Protein AF-A0A0G1VT12-F1 (afdb_monomer_lite)

Radius of gyration: 20.87 Å; chains: 1; bounding box: 49×45×62 Å

Sequence (297 aa):
MTLVEFSDFQCPACGAYHPVVKKIIEEFKADLTFVYRNFPLTTLHKNAQLAAAAAEAAGKQEKYWEMSDLLFEKQKEWSDADNARDIFAGYAKTLGLNVATFTKDIDAGDVKDKISQDIADGNALGISGTPTFYVNAEKIVNPANFTAFEAIIQAAIEKAPKPTSGEEAVHTHFNLAVYLNGSRFDFSLPKYQETNEFIHFHDGKGDLVHIHK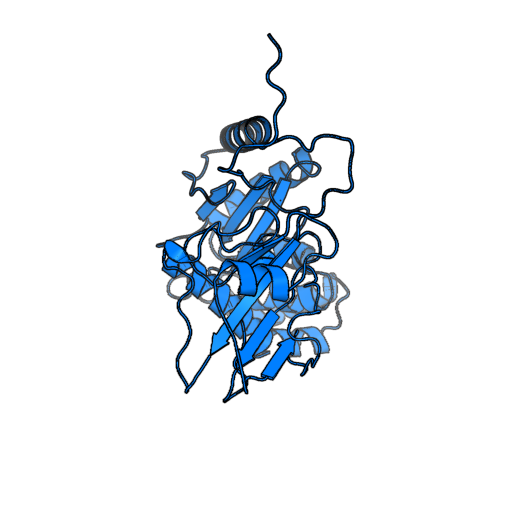ANVTLGELFNSLGMSFAGAKMYVNGKENSMFMEYAPQDLDQILITDGAIIPVADDACIYSEKCPERGTPPPEECVGGLGTDCED

pLDDT: mean 83.07, std 17.78, range [25.77, 98.81]

Secondary structure (DSSP, 8-state):
-EEEEEE-TT-HHHHHHHHHHHHHHHHHTTT-EEEEEE---T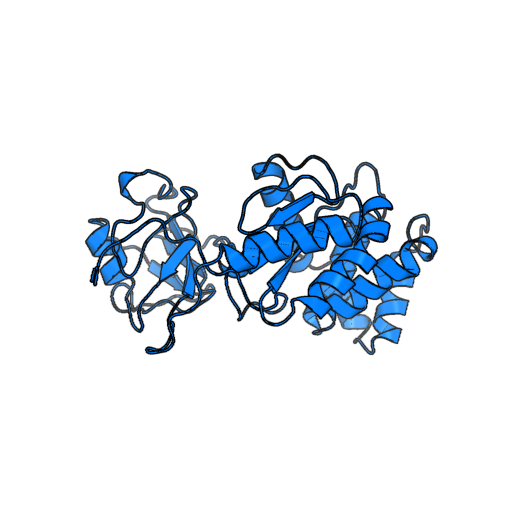TT-TTHHHHHHHHHHHHTTT-HHHHHHHHHHTHHHHTT-TTHHHHHHHHHHHTT--HHHHHHHTT-HHHHHHHHHHHHHHHHTT--SSSEEEETTEEPPPPSSHHHHHHHHHHHHHHSPPP-TTS----EEEEEEEEETTEE--TTSGGGBS--SSEEE-SSSSSEEEE-STT--HHHHHHHTT---TT-EEEETTEEE--TTT--PPTT-EEEEESS---PPP-GGGGT-TTSTT--SPPPP------S-----

Structure (mmCIF, N/CA/C/O backbone):
data_AF-A0A0G1VT12-F1
#
_entry.id   AF-A0A0G1VT12-F1
#
loop_
_atom_site.group_PDB
_atom_site.id
_atom_site.type_symbol
_atom_site.label_atom_id
_atom_site.label_alt_id
_atom_site.label_comp_id
_atom_site.label_asym_id
_atom_site.label_entity_id
_atom_site.label_seq_id
_atom_site.pdbx_PDB_ins_code
_atom_site.Cartn_x
_atom_site.Cartn_y
_atom_site.Cartn_z
_atom_site.occupancy
_atom_site.B_iso_or_equiv
_atom_site.auth_seq_id
_atom_site.auth_comp_id
_atom_site.auth_asym_id
_atom_site.auth_atom_id
_atom_site.pdbx_PDB_model_num
ATOM 1 N N . MET A 1 1 ? 5.361 7.522 13.322 1.00 70.31 1 MET A N 1
ATOM 2 C CA . MET A 1 1 ? 4.373 8.160 12.421 1.00 70.31 1 MET A CA 1
ATOM 3 C C . MET A 1 1 ? 4.298 7.331 11.158 1.00 70.31 1 MET A C 1
ATOM 5 O O . MET A 1 1 ? 5.240 6.591 10.925 1.00 70.31 1 MET A O 1
ATOM 9 N N . THR A 1 2 ? 3.247 7.431 10.345 1.00 72.62 2 THR A N 1
ATOM 10 C CA . THR A 1 2 ? 3.171 6.667 9.085 1.00 72.62 2 THR A CA 1
ATOM 11 C C . THR A 1 2 ? 3.170 7.565 7.875 1.00 72.62 2 THR A C 1
ATOM 13 O O . THR A 1 2 ? 2.366 8.491 7.773 1.00 72.62 2 THR A O 1
ATOM 16 N N . LEU A 1 3 ? 4.023 7.204 6.922 1.00 82.88 3 LEU A N 1
ATOM 17 C CA . LEU A 1 3 ? 4.000 7.676 5.555 1.00 82.88 3 LEU A CA 1
ATOM 18 C C . LEU A 1 3 ? 3.420 6.579 4.654 1.00 82.88 3 LEU A C 1
ATOM 20 O O . LEU A 1 3 ? 4.038 5.531 4.470 1.00 82.88 3 LEU A O 1
ATOM 24 N N . VAL A 1 4 ? 2.250 6.834 4.072 1.00 85.81 4 VAL A N 1
ATOM 25 C CA . VAL A 1 4 ? 1.650 5.983 3.034 1.00 85.81 4 VAL A CA 1
ATOM 26 C C . VAL A 1 4 ? 1.930 6.589 1.666 1.00 85.81 4 VAL A C 1
ATOM 28 O O . VAL A 1 4 ? 1.673 7.773 1.452 1.00 85.81 4 VAL A O 1
ATOM 31 N N . GLU A 1 5 ? 2.389 5.776 0.722 1.00 94.38 5 GLU A N 1
ATOM 32 C CA . GLU A 1 5 ? 2.524 6.131 -0.687 1.00 94.38 5 GLU A CA 1
ATOM 33 C C . GLU A 1 5 ? 1.635 5.229 -1.550 1.00 94.38 5 GLU A C 1
ATOM 35 O O . GLU A 1 5 ? 1.854 4.022 -1.632 1.00 94.38 5 GLU A O 1
ATOM 40 N N . PHE A 1 6 ? 0.668 5.827 -2.250 1.00 95.69 6 PHE A N 1
ATOM 41 C CA . PHE A 1 6 ? 0.010 5.188 -3.389 1.00 95.69 6 PHE A CA 1
ATOM 42 C C . PHE A 1 6 ? 0.832 5.457 -4.642 1.00 95.69 6 PHE A C 1
ATOM 44 O O . PHE A 1 6 ? 0.978 6.612 -5.061 1.00 95.69 6 PHE A O 1
ATOM 51 N N . SER A 1 7 ? 1.372 4.395 -5.231 1.00 98.06 7 SER A N 1
ATOM 52 C CA . SER A 1 7 ? 2.416 4.508 -6.245 1.00 98.06 7 SER A CA 1
ATOM 53 C C . SER A 1 7 ? 2.237 3.516 -7.386 1.00 98.06 7 SER A C 1
ATOM 55 O O . SER A 1 7 ? 1.526 2.517 -7.288 1.00 98.06 7 SER A O 1
ATOM 57 N N . ASP A 1 8 ? 2.902 3.818 -8.493 1.00 98.62 8 ASP A N 1
ATOM 58 C CA . ASP A 1 8 ? 2.941 2.997 -9.694 1.00 98.62 8 ASP A CA 1
ATOM 59 C C . ASP A 1 8 ? 4.399 2.850 -10.128 1.00 98.62 8 ASP A C 1
ATOM 61 O O . ASP A 1 8 ? 5.052 3.834 -10.486 1.00 98.62 8 ASP A O 1
ATOM 65 N N . PHE A 1 9 ? 4.905 1.616 -10.135 1.00 98.75 9 PHE A N 1
ATOM 66 C CA . PHE A 1 9 ? 6.284 1.315 -10.517 1.00 98.75 9 PHE A CA 1
ATOM 67 C C . PHE A 1 9 ? 6.673 1.799 -11.918 1.00 98.75 9 PHE A C 1
ATOM 69 O O . PHE A 1 9 ? 7.855 2.021 -12.167 1.00 98.75 9 PHE A O 1
ATOM 76 N N . GLN A 1 10 ? 5.727 1.966 -12.847 1.00 98.69 10 GLN A N 1
ATOM 77 C CA . GLN A 1 10 ? 5.989 2.443 -14.210 1.00 98.69 10 GLN A CA 1
ATOM 78 C C . GLN A 1 10 ? 5.874 3.970 -14.335 1.00 98.69 10 GLN A C 1
ATOM 80 O O . GLN A 1 10 ? 6.356 4.553 -15.309 1.00 98.69 10 GLN A O 1
ATOM 85 N N . CYS A 1 11 ? 5.264 4.638 -13.356 1.00 98.56 11 CYS A N 1
ATOM 86 C CA . CYS A 1 11 ? 5.069 6.081 -13.374 1.00 98.56 11 CYS A CA 1
ATOM 87 C C . CYS A 1 11 ? 6.415 6.823 -13.245 1.00 98.56 11 CYS A C 1
ATOM 89 O O . CYS A 1 11 ? 7.120 6.651 -12.241 1.00 98.56 11 CYS A O 1
ATOM 91 N N . PRO A 1 12 ? 6.775 7.709 -14.197 1.00 98.19 12 PRO A N 1
ATOM 92 C CA . PRO A 1 12 ? 8.031 8.457 -14.125 1.00 98.19 12 PRO A CA 1
ATOM 93 C C . PRO A 1 12 ? 8.129 9.370 -12.900 1.00 98.19 12 PRO A C 1
ATOM 95 O O . PRO A 1 12 ? 9.208 9.538 -12.336 1.00 98.19 12 PRO A O 1
ATOM 98 N N . ALA A 1 13 ? 7.005 9.953 -12.464 1.00 98.12 13 ALA A N 1
ATOM 99 C CA . ALA A 1 13 ? 6.973 10.775 -11.258 1.00 98.12 13 ALA A CA 1
ATOM 100 C C . ALA A 1 13 ? 7.247 9.929 -10.005 1.00 98.12 13 ALA A C 1
ATOM 102 O O . ALA A 1 13 ? 8.059 10.335 -9.181 1.00 98.12 13 ALA A O 1
ATOM 103 N N . CYS A 1 14 ? 6.656 8.734 -9.892 1.00 98.50 14 CYS A N 1
ATOM 104 C CA . CYS A 1 14 ? 6.935 7.809 -8.785 1.00 98.50 14 CYS A CA 1
ATOM 105 C C . CYS A 1 14 ? 8.416 7.417 -8.759 1.00 98.50 14 CYS A C 1
ATOM 107 O O . CYS A 1 14 ? 9.071 7.532 -7.726 1.00 98.50 14 CYS A O 1
ATOM 109 N N . GLY A 1 15 ? 8.983 7.082 -9.925 1.00 98.19 15 GLY A N 1
ATOM 110 C CA . GLY A 1 15 ? 10.415 6.805 -10.058 1.00 98.19 15 GLY A CA 1
ATOM 111 C C . GLY A 1 15 ? 11.309 7.982 -9.644 1.00 98.19 15 GLY A C 1
ATOM 112 O O . GLY A 1 15 ? 12.365 7.772 -9.054 1.00 98.19 15 GLY A O 1
ATOM 113 N N . ALA A 1 16 ? 10.882 9.227 -9.885 1.00 97.94 16 ALA A N 1
ATOM 114 C CA . ALA A 1 16 ? 11.605 10.418 -9.435 1.00 97.94 16 ALA A CA 1
ATOM 115 C C . ALA A 1 16 ? 11.511 10.652 -7.913 1.00 97.94 16 ALA A C 1
ATOM 117 O O . ALA A 1 16 ? 12.462 11.167 -7.323 1.00 97.94 16 ALA A O 1
ATOM 118 N N . TYR A 1 17 ? 10.398 10.269 -7.275 1.00 98.25 17 TYR A N 1
ATOM 119 C CA . TYR A 1 17 ? 10.228 10.348 -5.818 1.00 98.25 17 TYR A CA 1
ATOM 120 C C . TYR A 1 17 ? 10.927 9.213 -5.071 1.00 98.25 17 TYR A C 1
ATOM 122 O O . TYR A 1 17 ? 11.390 9.439 -3.957 1.00 98.25 17 TYR A O 1
ATOM 130 N N . HIS A 1 18 ? 11.068 8.033 -5.672 1.00 97.56 18 HIS A N 1
ATOM 131 C CA . HIS A 1 18 ? 11.678 6.862 -5.042 1.00 97.56 18 HIS A CA 1
ATOM 132 C C . HIS A 1 18 ? 13.008 7.141 -4.296 1.00 97.56 18 HIS A C 1
ATOM 134 O O . HIS A 1 18 ? 13.088 6.823 -3.108 1.00 97.56 18 HIS A O 1
ATOM 140 N N . PRO A 1 19 ? 14.035 7.799 -4.882 1.00 96.75 19 PRO A N 1
ATOM 141 C CA . PRO A 1 19 ? 15.263 8.113 -4.142 1.00 96.75 19 PRO A CA 1
ATOM 142 C C . PRO A 1 19 ? 15.052 9.113 -2.992 1.00 96.75 19 PRO A C 1
ATOM 144 O O . PRO A 1 19 ? 15.773 9.064 -1.997 1.00 96.75 19 PRO A O 1
ATOM 147 N N . VAL A 1 20 ? 14.071 10.016 -3.106 1.00 97.50 20 VAL A N 1
ATOM 148 C CA . VAL A 1 20 ? 13.709 10.961 -2.037 1.00 97.50 20 VAL A CA 1
ATOM 149 C C . VAL A 1 20 ? 13.057 10.211 -0.879 1.00 97.50 20 VAL A C 1
ATOM 151 O O . VAL A 1 20 ? 13.463 10.394 0.265 1.00 97.50 20 VAL A O 1
ATOM 154 N N . VAL A 1 21 ? 12.102 9.329 -1.181 1.00 95.94 21 VAL A N 1
ATOM 155 C CA . VAL A 1 21 ? 11.406 8.488 -0.200 1.00 95.94 21 VAL A CA 1
ATOM 156 C C . VAL A 1 21 ? 12.391 7.560 0.509 1.00 95.94 21 VAL A C 1
ATOM 158 O O . VAL A 1 21 ? 12.401 7.532 1.733 1.00 95.94 21 VAL A O 1
ATOM 161 N N . LYS A 1 22 ? 13.306 6.894 -0.213 1.00 93.88 22 LYS A N 1
ATOM 162 C CA . LYS A 1 22 ? 14.372 6.080 0.408 1.00 93.88 22 LYS A CA 1
ATOM 163 C C . LYS A 1 22 ? 15.213 6.874 1.399 1.00 93.88 22 LYS A C 1
ATOM 165 O O . LYS A 1 22 ? 15.536 6.368 2.469 1.00 93.88 22 LYS A O 1
ATOM 170 N N . LYS A 1 23 ? 15.553 8.122 1.062 1.00 94.88 23 LYS A N 1
ATOM 171 C CA . LYS A 1 23 ? 16.310 8.987 1.969 1.00 94.88 23 LYS A CA 1
ATOM 172 C C . LYS A 1 23 ? 15.502 9.343 3.222 1.00 94.88 23 LYS A C 1
ATOM 174 O O . LYS A 1 23 ? 16.053 9.279 4.312 1.00 94.88 23 LYS A O 1
ATOM 179 N N . ILE A 1 24 ? 14.215 9.666 3.074 1.00 94.44 24 ILE A N 1
ATOM 180 C CA . ILE A 1 24 ? 13.306 9.915 4.206 1.00 94.44 24 ILE A CA 1
ATOM 181 C C . ILE A 1 24 ? 13.212 8.683 5.113 1.00 94.44 24 ILE A C 1
ATOM 183 O O . ILE A 1 24 ? 13.343 8.809 6.326 1.00 94.44 24 ILE A O 1
ATOM 187 N N . ILE A 1 25 ? 13.039 7.493 4.535 1.00 86.12 25 ILE A N 1
ATOM 188 C CA . ILE A 1 25 ? 12.966 6.244 5.299 1.00 86.12 25 ILE A CA 1
ATOM 189 C C . ILE A 1 25 ? 14.248 6.029 6.100 1.00 86.12 25 ILE A C 1
ATOM 191 O O . ILE A 1 25 ? 14.168 5.753 7.288 1.00 86.12 25 ILE A O 1
ATOM 195 N N . GLU A 1 26 ? 15.425 6.188 5.489 1.00 85.50 26 GLU A N 1
ATOM 196 C CA . GLU A 1 26 ? 16.697 5.989 6.195 1.00 85.50 26 GLU A CA 1
ATOM 197 C C . GLU A 1 26 ? 16.908 7.009 7.323 1.00 85.50 26 GLU A C 1
ATOM 199 O O . GLU A 1 26 ? 17.374 6.647 8.404 1.00 85.50 26 GLU A O 1
ATOM 204 N N . GLU A 1 27 ? 16.557 8.274 7.083 1.00 88.62 27 GLU A N 1
ATOM 205 C CA . GLU A 1 27 ? 16.759 9.370 8.034 1.00 88.62 27 GLU A CA 1
ATOM 206 C C . GLU A 1 27 ? 15.822 9.283 9.244 1.00 88.62 27 GLU A C 1
ATOM 208 O O . GLU A 1 27 ? 16.243 9.551 10.368 1.00 88.62 27 GLU A O 1
ATOM 213 N N . PHE A 1 28 ? 14.585 8.824 9.036 1.00 82.38 28 PHE A N 1
ATOM 214 C CA . PHE A 1 28 ? 13.548 8.758 10.068 1.00 82.38 28 PHE A CA 1
ATOM 215 C C . PHE A 1 28 ? 13.179 7.329 10.487 1.00 82.38 28 PHE A C 1
ATOM 217 O O . PHE A 1 28 ? 12.161 7.134 11.141 1.00 82.38 28 PHE A O 1
ATOM 224 N N . LYS A 1 29 ? 13.991 6.317 10.159 1.00 78.19 29 LYS A N 1
ATOM 225 C CA . LYS A 1 29 ? 13.673 4.885 10.365 1.00 78.19 29 LYS A CA 1
ATOM 226 C C . LYS A 1 29 ? 13.237 4.479 11.776 1.00 78.19 29 LYS A C 1
ATOM 228 O O . LYS A 1 29 ? 12.591 3.451 11.928 1.00 78.19 29 LYS A O 1
ATOM 233 N N . ALA A 1 30 ? 13.637 5.230 12.803 1.00 74.69 30 ALA A N 1
ATOM 234 C CA . ALA A 1 30 ? 13.253 4.959 14.188 1.00 74.69 30 ALA A CA 1
ATOM 235 C C . ALA A 1 30 ? 11.837 5.459 14.517 1.00 74.69 30 ALA A C 1
ATOM 237 O O . ALA A 1 30 ? 11.183 4.909 15.396 1.00 74.69 30 ALA A O 1
ATOM 238 N N . ASP A 1 31 ? 11.374 6.480 13.798 1.00 74.44 31 ASP A N 1
ATOM 239 C CA . ASP A 1 31 ? 10.156 7.227 14.098 1.00 74.44 31 ASP A CA 1
ATOM 240 C C . ASP A 1 31 ? 9.117 7.135 12.968 1.00 74.44 31 ASP A C 1
ATOM 242 O O . ASP A 1 31 ? 8.031 7.701 13.097 1.00 74.44 31 ASP A O 1
ATOM 246 N N . LEU A 1 32 ? 9.420 6.443 11.861 1.00 74.69 32 LEU A N 1
ATOM 247 C CA . LEU A 1 32 ? 8.613 6.391 10.639 1.00 74.69 32 LEU A CA 1
ATOM 248 C C . LEU A 1 32 ? 8.300 4.953 10.196 1.00 74.69 32 LEU A C 1
ATOM 250 O O . LEU A 1 32 ? 9.195 4.155 9.928 1.00 74.69 32 LEU A O 1
ATOM 254 N N . THR A 1 33 ? 7.013 4.675 9.993 1.00 73.69 33 THR A N 1
ATOM 255 C CA . THR A 1 33 ? 6.513 3.604 9.125 1.00 73.69 33 THR A CA 1
ATOM 256 C C . THR A 1 33 ? 6.521 4.090 7.704 1.00 73.69 33 THR A C 1
ATOM 258 O O . THR A 1 33 ? 5.964 5.153 7.414 1.00 73.69 33 THR A O 1
ATOM 261 N N . PHE A 1 34 ? 7.005 3.257 6.798 1.00 80.88 34 PHE A N 1
ATOM 262 C CA . PHE A 1 34 ? 6.682 3.421 5.396 1.00 80.88 34 PHE A CA 1
ATOM 263 C C . PHE A 1 34 ? 5.733 2.331 4.926 1.00 80.88 34 PHE A C 1
ATOM 265 O O . PHE A 1 34 ? 5.935 1.146 5.194 1.00 80.88 34 PHE A O 1
ATOM 272 N N . VAL A 1 35 ? 4.702 2.762 4.209 1.00 80.38 35 VAL A N 1
ATOM 273 C CA . VAL A 1 35 ? 3.671 1.909 3.648 1.00 80.38 35 VAL A CA 1
ATOM 274 C C . VAL A 1 35 ? 3.553 2.184 2.158 1.00 80.38 35 VAL A C 1
ATOM 276 O O . VAL A 1 35 ? 3.132 3.263 1.749 1.00 80.38 35 VAL A O 1
ATOM 279 N N . TYR A 1 36 ? 3.846 1.176 1.344 1.00 91.19 36 TYR A N 1
ATOM 280 C CA . TYR A 1 36 ? 3.562 1.206 -0.086 1.00 91.19 36 TYR A CA 1
ATOM 281 C C . TYR A 1 36 ? 2.158 0.639 -0.353 1.00 91.19 36 TYR A C 1
ATOM 283 O O . TYR A 1 36 ? 1.768 -0.376 0.233 1.00 91.19 36 TYR A O 1
ATOM 291 N N . ARG A 1 37 ? 1.387 1.302 -1.220 1.00 89.00 37 ARG A N 1
ATOM 292 C CA . ARG A 1 37 ? 0.104 0.829 -1.761 1.00 89.00 37 ARG A CA 1
ATOM 293 C C . ARG A 1 37 ? 0.182 0.817 -3.281 1.00 89.00 37 ARG A C 1
ATOM 295 O O . ARG A 1 37 ? 0.463 1.845 -3.904 1.00 89.00 37 ARG A O 1
ATOM 302 N N . ASN A 1 38 ? -0.109 -0.331 -3.882 1.00 96.25 38 ASN A N 1
ATOM 303 C CA . ASN A 1 38 ? -0.116 -0.463 -5.332 1.00 96.25 38 ASN A CA 1
ATOM 304 C C . ASN A 1 38 ? -1.273 0.338 -5.939 1.00 96.25 38 ASN A C 1
ATOM 306 O O . ASN A 1 38 ? -2.441 0.091 -5.649 1.00 96.25 38 ASN A O 1
ATOM 310 N N . PHE A 1 39 ? -0.960 1.269 -6.835 1.00 97.00 39 PHE A N 1
ATOM 311 C CA . PHE A 1 39 ? -1.958 2.019 -7.594 1.00 97.00 39 PHE A CA 1
ATOM 312 C C . PHE A 1 39 ? -1.575 2.106 -9.083 1.00 97.00 39 PHE A C 1
ATOM 314 O O . PHE A 1 39 ? -1.357 3.199 -9.614 1.00 97.00 39 PHE A O 1
ATOM 321 N N . PRO A 1 40 ? -1.445 0.956 -9.778 1.00 98.06 40 PRO A N 1
ATOM 322 C CA . PRO A 1 40 ? -1.028 0.917 -11.175 1.00 98.06 40 PRO A CA 1
ATOM 323 C C . PRO A 1 40 ? -2.048 1.616 -12.084 1.00 98.06 40 PRO A C 1
ATOM 325 O O . PRO A 1 40 ? -3.204 1.204 -12.204 1.00 98.06 40 PRO A O 1
ATOM 328 N N . LEU A 1 41 ? -1.607 2.652 -12.797 1.00 97.62 41 LEU A N 1
ATOM 329 C CA . LEU A 1 41 ? -2.425 3.427 -13.729 1.00 97.62 41 LEU A CA 1
ATOM 330 C C . LEU A 1 41 ? -2.485 2.714 -15.085 1.00 97.62 41 LEU A C 1
ATOM 332 O O . LEU A 1 41 ? -1.944 3.183 -16.084 1.00 97.62 41 LEU A O 1
ATOM 336 N N . THR A 1 42 ? -3.142 1.554 -15.127 1.00 95.88 42 THR A N 1
ATOM 337 C CA . THR A 1 42 ? -3.133 0.622 -16.277 1.00 95.88 42 THR A CA 1
ATOM 338 C C . THR A 1 42 ? -3.647 1.209 -17.597 1.00 95.88 42 THR A C 1
ATOM 340 O O . THR A 1 42 ? -3.310 0.704 -18.666 1.00 95.88 42 THR A O 1
ATOM 343 N N . THR A 1 43 ? -4.419 2.296 -17.554 1.00 96.00 43 THR A N 1
ATOM 344 C CA . THR A 1 43 ? -4.853 3.041 -18.749 1.00 96.00 43 THR A CA 1
ATOM 345 C C . THR A 1 43 ? -3.730 3.864 -19.388 1.00 96.00 43 THR A C 1
ATOM 347 O O . THR A 1 43 ? -3.816 4.193 -20.570 1.00 96.00 43 THR A O 1
ATOM 350 N N . LEU A 1 44 ? -2.688 4.195 -18.622 1.00 96.75 44 LEU A N 1
ATOM 351 C CA . LEU A 1 44 ? -1.527 4.982 -19.042 1.00 96.75 44 LEU A CA 1
ATOM 352 C C . LEU A 1 44 ? -0.262 4.123 -19.159 1.00 96.75 44 LEU A C 1
ATOM 354 O O . LEU A 1 44 ? 0.584 4.378 -20.014 1.00 96.75 44 LEU A O 1
ATOM 358 N N . HIS A 1 45 ? -0.130 3.109 -18.307 1.00 97.94 45 HIS A N 1
ATOM 359 C CA . HIS A 1 45 ? 1.100 2.355 -18.103 1.00 97.94 45 HIS A CA 1
ATOM 360 C C . HIS A 1 45 ? 0.866 0.852 -18.322 1.00 97.94 45 HIS A C 1
ATOM 362 O O . HIS A 1 45 ? 0.339 0.148 -17.459 1.00 97.94 45 HIS A O 1
ATOM 368 N N . LYS A 1 46 ? 1.268 0.345 -19.498 1.00 97.81 46 LYS A N 1
ATOM 369 C CA . LYS A 1 46 ? 0.952 -1.025 -19.957 1.00 97.81 46 LYS A CA 1
ATOM 370 C C . LYS A 1 46 ? 1.507 -2.151 -19.071 1.00 97.81 46 LYS A C 1
ATOM 372 O O . LYS A 1 46 ? 0.923 -3.228 -19.018 1.00 97.81 46 LYS A O 1
ATOM 377 N N . ASN A 1 47 ? 2.627 -1.908 -18.394 1.00 98.56 47 ASN A N 1
ATOM 378 C CA . ASN A 1 47 ? 3.352 -2.868 -17.563 1.00 98.56 47 ASN A CA 1
ATOM 379 C C . ASN A 1 47 ? 3.169 -2.606 -16.055 1.00 98.56 47 ASN A C 1
ATOM 381 O O . ASN A 1 47 ? 3.691 -3.377 -15.254 1.00 98.56 47 ASN A O 1
ATOM 385 N N . ALA A 1 48 ? 2.410 -1.579 -15.648 1.00 98.38 48 ALA A N 1
ATOM 386 C CA . ALA A 1 48 ? 2.257 -1.189 -14.244 1.00 98.38 48 ALA A CA 1
ATOM 387 C C . ALA A 1 48 ? 1.680 -2.310 -13.368 1.00 98.38 48 ALA A C 1
ATOM 389 O O . ALA A 1 48 ? 2.236 -2.623 -12.318 1.00 98.38 48 ALA A O 1
ATOM 390 N N . GLN A 1 49 ? 0.613 -2.974 -13.828 1.00 98.56 49 GLN A N 1
ATOM 391 C CA . GLN A 1 49 ? 0.008 -4.100 -13.102 1.00 98.56 49 GLN A CA 1
ATOM 392 C C . GLN A 1 49 ? 0.997 -5.260 -12.925 1.00 98.56 49 GLN A C 1
ATOM 394 O O . GLN A 1 49 ? 1.034 -5.897 -11.877 1.00 98.56 49 GLN A O 1
ATOM 399 N N . LEU A 1 50 ? 1.793 -5.543 -13.960 1.00 98.75 50 LEU A N 1
ATOM 400 C CA . LEU A 1 50 ? 2.771 -6.625 -13.931 1.00 98.75 50 LEU A CA 1
ATOM 401 C C . LEU A 1 50 ? 3.948 -6.291 -13.005 1.00 98.75 50 LEU A C 1
ATOM 403 O O . LEU A 1 50 ? 4.449 -7.180 -12.328 1.00 98.75 50 LEU A O 1
ATOM 407 N N . ALA A 1 51 ? 4.373 -5.026 -12.964 1.00 98.81 51 ALA A N 1
ATOM 408 C CA . ALA A 1 51 ? 5.418 -4.558 -12.059 1.00 98.81 51 ALA A CA 1
ATOM 409 C C . ALA A 1 51 ? 4.964 -4.623 -10.591 1.00 98.81 51 ALA A C 1
ATOM 411 O O . ALA A 1 51 ? 5.701 -5.142 -9.759 1.00 98.81 51 ALA A O 1
ATOM 412 N N . ALA A 1 52 ? 3.729 -4.202 -10.293 1.00 98.62 52 ALA A N 1
ATOM 413 C CA . ALA A 1 52 ? 3.121 -4.388 -8.973 1.00 98.62 52 ALA A CA 1
ATOM 414 C C . ALA A 1 52 ? 3.109 -5.874 -8.573 1.00 98.62 52 ALA A C 1
ATOM 416 O O . ALA A 1 52 ? 3.632 -6.246 -7.528 1.00 98.62 52 ALA A O 1
ATOM 417 N N . ALA A 1 53 ? 2.633 -6.752 -9.461 1.00 98.62 53 ALA A N 1
ATOM 418 C CA . ALA A 1 53 ? 2.628 -8.193 -9.208 1.00 98.62 53 ALA A CA 1
ATOM 419 C C . ALA A 1 53 ? 4.036 -8.781 -9.012 1.00 98.62 53 ALA A C 1
ATOM 421 O O . ALA A 1 53 ? 4.199 -9.730 -8.249 1.00 98.62 53 ALA A O 1
ATOM 422 N N . ALA A 1 54 ? 5.057 -8.237 -9.682 1.00 98.75 54 ALA A N 1
ATOM 423 C CA . ALA A 1 54 ? 6.441 -8.653 -9.484 1.00 98.75 54 ALA A CA 1
ATOM 424 C C . ALA A 1 54 ? 6.953 -8.295 -8.080 1.00 98.75 54 ALA A C 1
ATOM 426 O O . ALA A 1 54 ? 7.616 -9.125 -7.461 1.00 98.75 54 ALA A O 1
ATOM 427 N N . ALA A 1 55 ? 6.639 -7.102 -7.563 1.00 98.19 55 ALA A N 1
ATOM 428 C CA . ALA A 1 55 ? 7.000 -6.713 -6.198 1.00 98.19 55 ALA A CA 1
ATOM 429 C C . ALA A 1 55 ? 6.334 -7.633 -5.159 1.00 98.19 55 ALA A C 1
ATOM 431 O O . ALA A 1 55 ? 7.030 -8.231 -4.341 1.00 98.19 55 ALA A O 1
ATOM 432 N N . GLU A 1 56 ? 5.024 -7.854 -5.279 1.00 95.19 56 GLU A N 1
ATOM 433 C CA . GLU A 1 56 ? 4.239 -8.748 -4.412 1.00 95.19 56 GLU A CA 1
ATOM 434 C C . GLU A 1 56 ? 4.746 -10.203 -4.456 1.00 95.19 56 GLU A C 1
ATOM 436 O O . GLU A 1 56 ? 4.978 -10.845 -3.432 1.00 95.19 56 GLU A O 1
ATOM 441 N N . ALA A 1 57 ? 5.013 -10.739 -5.653 1.00 94.94 57 ALA A N 1
ATOM 442 C CA . ALA A 1 57 ? 5.549 -12.093 -5.808 1.00 94.94 57 ALA A CA 1
ATOM 443 C C . ALA A 1 57 ? 6.955 -12.253 -5.202 1.00 94.94 57 ALA A C 1
ATOM 445 O O . ALA A 1 57 ? 7.318 -13.341 -4.745 1.00 94.94 57 ALA A O 1
ATOM 446 N N . ALA A 1 58 ? 7.762 -11.188 -5.200 1.00 93.12 58 ALA A N 1
ATOM 447 C CA . ALA A 1 58 ? 9.033 -11.162 -4.488 1.00 93.12 58 ALA A CA 1
ATOM 448 C C . ALA A 1 58 ? 8.839 -11.030 -2.967 1.00 93.12 58 ALA A C 1
ATOM 450 O O . ALA A 1 58 ? 9.590 -11.647 -2.212 1.00 93.12 58 ALA A O 1
ATOM 451 N N . GLY A 1 59 ? 7.818 -10.296 -2.517 1.00 86.69 59 GLY A N 1
ATOM 452 C CA . GLY A 1 59 ? 7.416 -10.176 -1.111 1.00 86.69 59 GLY A CA 1
ATOM 453 C C . GLY A 1 59 ? 7.061 -11.510 -0.465 1.00 86.69 59 GLY A C 1
ATOM 454 O O . GLY A 1 59 ? 7.543 -11.813 0.625 1.00 86.69 59 GLY A O 1
ATOM 455 N N . LYS A 1 60 ? 6.402 -12.410 -1.206 1.00 87.44 60 LYS A N 1
ATOM 456 C CA . LYS A 1 60 ? 6.158 -13.807 -0.777 1.00 87.44 60 LYS A CA 1
ATOM 457 C C . LYS A 1 60 ? 7.434 -14.625 -0.531 1.00 87.44 60 LYS A C 1
ATOM 459 O O . LYS A 1 60 ? 7.368 -15.723 0.018 1.00 87.44 60 LYS A O 1
ATOM 464 N N . GLN A 1 61 ? 8.588 -14.117 -0.958 1.00 90.62 61 GLN A N 1
ATOM 465 C CA . GLN A 1 61 ? 9.916 -14.670 -0.694 1.00 90.62 61 GLN A CA 1
ATOM 466 C C . GLN A 1 61 ? 10.811 -13.670 0.062 1.00 90.62 61 GLN A C 1
ATOM 468 O O . GLN A 1 61 ? 12.032 -13.722 -0.071 1.00 90.62 61 GLN A O 1
ATOM 473 N N . GLU A 1 62 ? 10.208 -12.763 0.838 1.00 86.12 62 GLU A N 1
ATOM 474 C CA . GLU A 1 62 ? 10.883 -11.803 1.725 1.00 86.12 62 GLU A CA 1
ATOM 475 C C . GLU A 1 62 ? 11.797 -10.799 0.991 1.00 86.12 62 GLU A C 1
ATOM 477 O O . GLU A 1 62 ? 12.771 -10.306 1.558 1.00 86.12 62 GLU A O 1
ATOM 482 N N . LYS A 1 63 ? 11.507 -10.503 -0.288 1.00 88.75 63 LYS A N 1
ATOM 483 C CA . LYS A 1 63 ? 12.288 -9.586 -1.146 1.00 88.75 63 LYS A CA 1
ATOM 484 C C . LYS A 1 63 ? 11.461 -8.488 -1.812 1.00 88.75 63 LYS A C 1
ATOM 486 O O . LYS A 1 63 ? 11.780 -8.051 -2.920 1.00 88.75 63 LYS A O 1
ATOM 491 N N . TYR A 1 64 ? 10.391 -8.047 -1.150 1.00 90.50 64 TYR A N 1
ATOM 492 C CA . TYR A 1 64 ? 9.514 -6.990 -1.661 1.00 90.50 64 TYR A CA 1
ATOM 493 C C . TYR A 1 64 ? 10.297 -5.703 -1.962 1.00 90.50 64 TYR A C 1
ATOM 495 O O . TYR A 1 64 ? 10.230 -5.167 -3.071 1.00 90.50 64 TYR A O 1
ATOM 503 N N . TRP A 1 65 ? 11.072 -5.222 -0.984 1.00 89.69 65 TRP A N 1
ATOM 504 C CA . TRP A 1 65 ? 11.784 -3.946 -1.077 1.00 89.69 65 TRP A CA 1
ATOM 505 C C . TRP A 1 65 ? 12.912 -3.989 -2.101 1.00 89.69 65 TRP A C 1
ATOM 507 O O . TRP A 1 65 ? 13.042 -3.068 -2.901 1.00 89.69 65 TRP A O 1
ATOM 517 N N . GLU A 1 66 ? 13.672 -5.081 -2.157 1.00 95.81 66 GLU A N 1
ATOM 518 C CA . GLU A 1 66 ? 14.738 -5.224 -3.145 1.00 95.81 66 GLU A CA 1
ATOM 519 C C . GLU A 1 66 ? 14.195 -5.353 -4.575 1.00 95.81 66 GLU A C 1
ATOM 521 O O . GLU A 1 66 ? 14.811 -4.850 -5.516 1.00 95.81 66 GLU A O 1
ATOM 526 N N . MET A 1 67 ? 13.034 -5.991 -4.764 1.00 98.19 67 MET A N 1
ATOM 527 C CA . MET A 1 67 ? 12.366 -5.989 -6.068 1.00 98.19 67 MET A CA 1
ATOM 528 C C . MET A 1 67 ? 11.820 -4.602 -6.411 1.00 98.19 67 MET A C 1
ATOM 530 O O . MET A 1 67 ? 12.011 -4.143 -7.534 1.00 98.19 67 MET A O 1
ATOM 534 N N . SER A 1 68 ? 11.193 -3.916 -5.456 1.00 97.19 68 SER A N 1
ATOM 535 C CA . SER A 1 68 ? 10.687 -2.549 -5.626 1.00 97.19 68 SER A CA 1
ATOM 536 C C . SER A 1 68 ? 11.795 -1.579 -6.045 1.00 97.19 68 SER A C 1
ATOM 538 O O . SER A 1 68 ? 11.617 -0.804 -6.986 1.00 97.19 68 SER A O 1
ATOM 540 N N . ASP A 1 69 ? 12.961 -1.680 -5.402 1.00 97.00 69 ASP A N 1
ATOM 541 C CA . ASP A 1 69 ? 14.172 -0.943 -5.759 1.00 97.00 69 ASP A CA 1
ATOM 542 C C . ASP A 1 69 ? 14.585 -1.229 -7.207 1.00 97.00 69 ASP A C 1
ATOM 544 O O . ASP A 1 69 ? 14.731 -0.301 -8.001 1.00 97.00 69 ASP A O 1
ATOM 548 N N . LEU A 1 70 ? 14.707 -2.505 -7.599 1.00 98.44 70 LEU A N 1
ATOM 549 C CA . LEU A 1 70 ? 15.066 -2.864 -8.976 1.00 98.44 70 LEU A CA 1
ATOM 550 C C . LEU A 1 70 ? 14.050 -2.348 -9.998 1.00 98.44 70 LEU A C 1
ATOM 552 O O . LEU A 1 70 ? 14.450 -1.875 -11.063 1.00 98.44 70 LEU A O 1
ATOM 556 N N . LEU A 1 71 ? 12.754 -2.416 -9.692 1.00 98.81 71 LEU A N 1
ATOM 557 C CA . LEU A 1 71 ? 11.697 -1.922 -10.570 1.00 98.81 71 LEU A CA 1
ATOM 558 C C . LEU A 1 71 ? 11.846 -0.416 -10.815 1.00 98.81 71 LEU A C 1
ATOM 560 O O . LEU A 1 71 ? 11.823 0.005 -11.972 1.00 98.81 71 LEU A O 1
ATOM 564 N N . PHE A 1 72 ? 12.071 0.389 -9.774 1.00 98.62 72 PHE A N 1
ATOM 565 C CA . PHE A 1 72 ? 12.259 1.833 -9.931 1.00 98.62 72 PHE A CA 1
ATOM 566 C C . PHE A 1 72 ? 13.621 2.206 -10.530 1.00 98.62 72 PHE A C 1
ATOM 568 O O . PHE A 1 72 ? 13.682 2.990 -11.480 1.00 98.62 72 PHE A O 1
ATOM 575 N N . GLU A 1 73 ? 14.718 1.635 -10.032 1.00 98.06 73 GLU A N 1
ATOM 576 C CA . GLU A 1 73 ? 16.080 1.941 -10.492 1.00 98.06 73 GLU A CA 1
ATOM 577 C C . GLU A 1 73 ? 16.282 1.573 -11.967 1.00 98.06 73 GLU A C 1
ATOM 579 O O . GLU A 1 73 ? 17.005 2.258 -12.698 1.00 98.06 73 GLU A O 1
ATOM 584 N N . LYS A 1 74 ? 15.600 0.519 -12.427 1.00 98.31 74 LYS A N 1
ATOM 585 C CA . LYS A 1 74 ? 15.677 0.018 -13.801 1.00 98.31 74 LYS A CA 1
ATOM 586 C C . LYS A 1 74 ? 14.420 0.282 -14.618 1.00 98.31 74 LYS A C 1
ATOM 588 O O . LYS A 1 74 ? 14.251 -0.331 -15.667 1.00 98.31 74 LYS A O 1
ATOM 593 N N . GLN A 1 75 ? 13.575 1.230 -14.207 1.00 98.25 75 GLN A N 1
ATOM 594 C CA . GLN A 1 75 ? 12.305 1.567 -14.869 1.00 98.25 75 GLN A CA 1
ATOM 595 C C . GLN A 1 75 ? 12.443 1.694 -16.399 1.00 98.25 75 GLN A C 1
ATOM 597 O O . GLN A 1 75 ? 11.667 1.129 -17.165 1.00 98.25 75 GLN A O 1
ATOM 602 N N . LYS A 1 76 ? 13.512 2.349 -16.871 1.00 97.75 76 LYS A N 1
ATOM 603 C CA . LYS A 1 76 ? 13.794 2.526 -18.309 1.00 97.75 76 LYS A CA 1
ATOM 604 C C . LYS A 1 76 ? 14.024 1.220 -19.081 1.00 97.75 76 LYS A C 1
ATOM 606 O O . LYS A 1 76 ? 13.833 1.216 -20.292 1.00 97.75 76 LYS A O 1
ATOM 611 N N . GLU A 1 77 ? 14.466 0.148 -18.426 1.00 97.88 77 GLU A N 1
ATOM 612 C CA . GLU A 1 77 ? 14.730 -1.145 -19.070 1.00 97.88 77 GLU A CA 1
ATOM 613 C C . GLU A 1 77 ? 13.433 -1.868 -19.457 1.00 97.88 77 GLU A C 1
ATOM 615 O O . GLU A 1 77 ? 13.411 -2.585 -20.456 1.00 97.88 77 GLU A O 1
ATOM 620 N N . TRP A 1 78 ? 12.360 -1.688 -18.681 1.00 98.44 78 TRP A N 1
ATOM 621 C CA . TRP A 1 78 ? 11.156 -2.514 -18.784 1.00 98.44 78 TRP A CA 1
ATOM 622 C C . TRP A 1 78 ? 9.867 -1.735 -19.069 1.00 98.44 78 TRP A C 1
ATOM 624 O O . TRP A 1 78 ? 8.913 -2.342 -19.555 1.00 98.44 78 TRP A O 1
ATOM 634 N N . SER A 1 79 ? 9.811 -0.417 -18.830 1.00 97.62 79 SER A N 1
ATOM 635 C CA . SER A 1 79 ? 8.582 0.380 -18.997 1.00 97.62 79 SER A CA 1
ATOM 636 C C . SER A 1 79 ? 7.932 0.194 -20.368 1.00 97.62 79 SER A C 1
ATOM 638 O O . SER A 1 79 ? 6.752 -0.146 -20.458 1.00 97.62 79 SER A O 1
ATOM 640 N N . ASP A 1 80 ? 8.707 0.333 -21.442 1.00 96.19 80 ASP A N 1
ATOM 641 C CA . ASP A 1 80 ? 8.198 0.209 -22.812 1.00 96.19 80 ASP A CA 1
ATOM 642 C C . ASP A 1 80 ? 8.405 -1.189 -23.408 1.00 96.19 80 ASP A C 1
ATOM 644 O O . ASP A 1 80 ? 7.994 -1.449 -24.541 1.00 96.19 80 ASP A O 1
ATOM 648 N N . ALA A 1 81 ? 9.000 -2.113 -22.654 1.00 96.81 81 ALA A N 1
ATOM 649 C CA . ALA A 1 81 ? 9.305 -3.453 -23.127 1.00 96.81 81 ALA A CA 1
ATOM 650 C C . ALA A 1 81 ? 8.036 -4.312 -23.242 1.00 96.81 81 ALA A C 1
ATOM 652 O O . ALA A 1 81 ? 7.177 -4.298 -22.361 1.00 96.81 81 ALA A O 1
ATOM 653 N N . ASP A 1 82 ? 7.930 -5.103 -24.310 1.00 97.38 82 ASP A N 1
ATOM 654 C CA . ASP A 1 82 ? 6.842 -6.084 -24.464 1.00 97.38 82 ASP A CA 1
ATOM 655 C C . ASP A 1 82 ? 7.128 -7.391 -23.702 1.00 97.38 82 ASP A C 1
ATOM 657 O O . ASP A 1 82 ? 6.227 -8.185 -23.445 1.00 97.38 82 ASP A O 1
ATOM 661 N N . ASN A 1 83 ? 8.383 -7.601 -23.295 1.00 97.62 83 ASN A N 1
ATOM 662 C CA . ASN A 1 83 ? 8.855 -8.765 -22.547 1.00 97.62 83 ASN A CA 1
ATOM 663 C C . ASN A 1 83 ? 9.161 -8.445 -21.070 1.00 97.62 83 ASN A C 1
ATOM 665 O O . ASN A 1 83 ? 10.026 -9.080 -20.469 1.00 97.62 83 ASN A O 1
ATOM 669 N N . ALA A 1 84 ? 8.455 -7.482 -20.465 1.00 98.25 84 ALA A N 1
ATOM 670 C CA . ALA A 1 84 ? 8.668 -7.078 -19.069 1.00 98.25 84 ALA A CA 1
ATOM 671 C C . ALA A 1 84 ? 8.622 -8.261 -18.079 1.00 98.25 84 ALA A C 1
ATOM 673 O O . ALA A 1 84 ? 9.415 -8.311 -17.143 1.00 98.25 84 ALA A O 1
ATOM 674 N N . ARG A 1 85 ? 7.777 -9.273 -18.331 1.00 98.38 85 ARG A N 1
ATOM 675 C CA . ARG A 1 85 ? 7.709 -10.496 -17.506 1.00 98.38 85 ARG A CA 1
ATOM 676 C C . ARG A 1 85 ? 9.053 -11.234 -17.445 1.00 98.38 85 ARG A C 1
ATOM 678 O O . ARG A 1 85 ? 9.480 -11.627 -16.362 1.00 98.38 85 ARG A O 1
ATOM 685 N N . ASP A 1 86 ? 9.732 -11.385 -18.581 1.00 98.44 86 ASP A N 1
ATOM 686 C CA . ASP A 1 86 ? 11.037 -12.054 -18.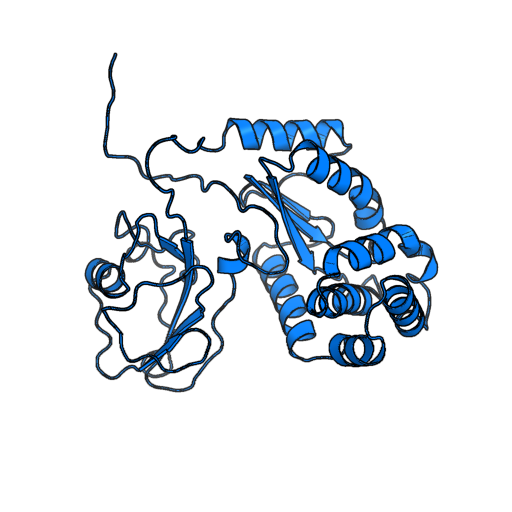645 1.00 98.44 86 ASP A CA 1
ATOM 687 C C . ASP A 1 86 ? 12.120 -11.221 -17.951 1.00 98.44 86 ASP A C 1
ATOM 689 O O . ASP A 1 86 ? 12.998 -11.767 -17.278 1.00 98.44 86 ASP A O 1
ATOM 693 N N . ILE A 1 87 ? 12.035 -9.892 -18.071 1.00 98.75 87 ILE A N 1
ATOM 694 C CA . ILE A 1 87 ? 12.931 -8.962 -17.376 1.00 98.75 87 ILE A CA 1
ATOM 695 C C . ILE A 1 87 ? 12.775 -9.119 -15.855 1.00 98.75 87 ILE A C 1
ATOM 697 O O . ILE A 1 87 ? 13.774 -9.289 -15.154 1.00 98.75 87 ILE A O 1
ATOM 701 N N . PHE A 1 88 ? 11.541 -9.159 -15.345 1.00 98.75 88 PHE A N 1
ATOM 702 C CA . PHE A 1 88 ? 11.265 -9.325 -13.913 1.00 98.75 88 PHE A CA 1
ATOM 703 C C . PHE A 1 88 ? 11.685 -10.699 -13.383 1.00 98.75 88 PHE A C 1
ATOM 705 O O . PHE A 1 88 ? 12.239 -10.788 -12.289 1.00 98.75 88 PHE A O 1
ATOM 712 N N . ALA A 1 89 ? 11.532 -11.770 -14.169 1.00 98.56 89 ALA A N 1
ATOM 713 C CA . ALA A 1 89 ? 12.105 -13.075 -13.827 1.00 98.56 89 ALA A CA 1
ATOM 714 C C . ALA A 1 89 ? 13.647 -13.025 -13.746 1.00 98.56 89 ALA A C 1
ATOM 716 O O . ALA A 1 89 ? 14.260 -13.677 -12.895 1.00 98.56 89 ALA A O 1
ATOM 717 N N . GLY A 1 90 ? 14.284 -12.212 -14.596 1.00 98.69 90 GLY A N 1
ATOM 718 C CA . GLY A 1 90 ? 15.707 -11.889 -14.510 1.00 98.69 90 GLY A CA 1
ATOM 719 C C . GLY A 1 90 ? 16.079 -11.173 -13.208 1.00 98.69 90 GLY A C 1
ATOM 720 O O . GLY A 1 90 ? 17.055 -11.558 -12.565 1.00 98.69 90 GLY A O 1
ATOM 721 N N . TYR A 1 91 ? 15.282 -10.192 -12.778 1.00 98.81 91 TYR A N 1
ATOM 722 C CA . TYR A 1 91 ? 15.468 -9.508 -11.491 1.00 98.81 91 TYR A CA 1
ATOM 723 C C . TYR A 1 91 ? 15.313 -10.472 -10.314 1.00 98.81 91 TYR A C 1
ATOM 725 O O . TYR A 1 91 ? 16.187 -10.519 -9.451 1.00 98.81 91 TYR A O 1
ATOM 733 N N . ALA A 1 92 ? 14.288 -11.327 -10.331 1.00 98.62 92 ALA A N 1
ATOM 734 C CA . ALA A 1 92 ? 14.088 -12.360 -9.317 1.00 98.62 92 ALA A CA 1
ATOM 735 C C . ALA A 1 92 ? 15.317 -13.277 -9.194 1.00 98.62 92 ALA A C 1
ATOM 737 O O . ALA A 1 92 ? 15.784 -13.561 -8.091 1.00 98.62 92 ALA A O 1
ATOM 738 N N . LYS A 1 93 ? 15.911 -13.674 -10.328 1.00 98.44 93 LYS A N 1
ATOM 739 C CA . LYS A 1 93 ? 17.165 -14.439 -10.344 1.00 98.44 93 LYS A CA 1
ATOM 740 C C . LYS A 1 93 ? 18.325 -13.668 -9.707 1.00 98.44 93 LYS A C 1
ATOM 742 O O . LYS A 1 93 ? 19.093 -14.260 -8.954 1.00 98.44 93 LYS A O 1
ATOM 747 N N . THR A 1 94 ? 18.474 -12.377 -10.006 1.00 98.12 94 THR A N 1
ATOM 748 C CA . THR A 1 94 ? 19.513 -11.520 -9.407 1.00 98.12 94 THR A CA 1
ATOM 749 C C . THR A 1 94 ? 19.351 -11.392 -7.893 1.00 98.12 94 THR A C 1
ATOM 751 O O . THR A 1 94 ? 20.353 -11.397 -7.183 1.00 98.12 94 THR A O 1
ATOM 754 N N . LEU A 1 95 ? 18.113 -11.348 -7.398 1.00 97.44 95 LEU A N 1
ATOM 755 C CA . LEU A 1 95 ? 17.793 -11.303 -5.969 1.00 97.44 95 LEU A CA 1
ATOM 756 C C . LEU A 1 95 ? 17.926 -12.663 -5.259 1.00 97.44 95 LEU A C 1
ATOM 758 O O . LEU A 1 95 ? 17.720 -12.746 -4.052 1.00 97.44 95 LEU A O 1
ATOM 762 N N . GLY A 1 96 ? 18.275 -13.731 -5.986 1.00 97.56 96 GLY A N 1
ATOM 763 C CA . GLY A 1 96 ? 18.410 -15.075 -5.423 1.00 97.56 96 GLY A CA 1
ATOM 764 C C . GLY A 1 96 ? 17.078 -15.775 -5.141 1.00 97.56 96 GLY A C 1
ATOM 765 O O . GLY A 1 96 ? 17.059 -16.766 -4.414 1.00 97.56 96 GLY A O 1
ATOM 766 N N . LEU A 1 97 ? 15.976 -15.292 -5.720 1.00 97.75 97 LEU A N 1
ATOM 767 C CA . LEU A 1 97 ? 14.656 -15.896 -5.563 1.00 97.75 97 LEU A CA 1
ATOM 768 C C . LEU A 1 97 ? 14.543 -17.225 -6.311 1.00 97.75 97 LEU A C 1
ATOM 770 O O . LEU A 1 97 ? 15.196 -17.460 -7.335 1.00 97.75 97 LEU A O 1
ATOM 774 N N . ASN A 1 98 ? 13.621 -18.078 -5.860 1.00 98.44 98 ASN A N 1
ATOM 775 C CA . ASN A 1 98 ? 13.185 -19.204 -6.668 1.00 98.44 98 ASN A CA 1
ATOM 776 C C . ASN A 1 98 ? 12.346 -18.677 -7.839 1.00 98.44 98 ASN A C 1
ATOM 778 O O . ASN A 1 98 ? 11.181 -18.313 -7.683 1.00 98.44 98 ASN A O 1
ATOM 782 N N . VAL A 1 99 ? 12.948 -18.656 -9.028 1.00 98.44 99 VAL A N 1
ATOM 783 C CA . VAL A 1 99 ? 12.325 -18.104 -10.240 1.00 98.44 99 VAL A CA 1
ATOM 784 C C . VAL A 1 99 ? 11.055 -18.863 -10.636 1.00 98.44 99 VAL A C 1
ATOM 786 O O . VAL A 1 99 ? 10.116 -18.249 -11.136 1.00 98.44 99 VAL A O 1
ATOM 789 N N . ALA A 1 100 ? 10.982 -20.177 -10.399 1.00 98.12 100 ALA A N 1
ATOM 790 C CA . ALA A 1 100 ? 9.786 -20.957 -10.717 1.00 98.12 100 ALA A CA 1
ATOM 791 C C . ALA A 1 100 ? 8.616 -20.595 -9.787 1.00 98.12 100 ALA A C 1
ATOM 793 O O . ALA A 1 100 ? 7.500 -20.398 -10.265 1.00 98.12 100 ALA A O 1
ATOM 794 N N . THR A 1 101 ? 8.883 -20.451 -8.485 1.00 97.38 101 THR A N 1
ATOM 795 C CA . THR A 1 101 ? 7.904 -19.958 -7.503 1.00 97.38 101 THR A CA 1
ATOM 796 C C . THR A 1 101 ? 7.470 -18.535 -7.840 1.00 97.38 101 THR A C 1
ATOM 798 O O . THR A 1 101 ? 6.284 -18.291 -8.010 1.00 97.38 101 THR A O 1
ATOM 801 N N . PHE A 1 102 ? 8.425 -17.633 -8.077 1.00 98.44 102 PHE A N 1
ATOM 802 C CA . PHE A 1 102 ? 8.163 -16.248 -8.473 1.00 98.44 102 PHE A CA 1
ATOM 803 C C . PHE A 1 102 ? 7.267 -16.147 -9.718 1.00 98.44 102 PHE A C 1
ATOM 805 O O . PHE A 1 102 ? 6.272 -15.430 -9.722 1.00 98.44 102 PHE A O 1
ATOM 812 N N . THR A 1 103 ? 7.587 -16.910 -10.768 1.00 97.44 103 THR A N 1
ATOM 813 C CA . THR A 1 103 ? 6.821 -16.909 -12.027 1.00 97.44 103 THR A CA 1
ATOM 814 C C . THR A 1 103 ? 5.406 -17.449 -11.835 1.00 97.44 103 THR A C 1
ATOM 816 O O . THR A 1 103 ? 4.497 -17.059 -12.556 1.00 97.44 103 THR A O 1
ATOM 819 N N . LYS A 1 104 ? 5.197 -18.350 -10.872 1.00 98.06 104 LYS A N 1
ATOM 820 C CA . LYS A 1 104 ? 3.857 -18.805 -10.501 1.00 98.06 104 LYS A CA 1
ATOM 821 C C . LYS A 1 104 ? 3.112 -17.730 -9.705 1.00 98.06 104 LYS A C 1
ATOM 823 O O . LYS A 1 104 ? 1.939 -17.486 -9.975 1.00 98.06 104 LYS A O 1
ATOM 828 N N . ASP A 1 105 ? 3.776 -17.119 -8.728 1.00 95.81 105 ASP A N 1
ATOM 829 C CA . ASP A 1 105 ? 3.163 -16.170 -7.799 1.00 95.81 105 ASP A CA 1
ATOM 830 C C . ASP A 1 105 ? 2.779 -14.846 -8.463 1.00 95.81 105 ASP A C 1
ATOM 832 O O . ASP A 1 105 ? 1.749 -14.282 -8.112 1.00 95.81 105 ASP A O 1
ATOM 836 N N . ILE A 1 106 ? 3.509 -14.399 -9.491 1.00 96.56 106 ILE A N 1
ATOM 837 C CA . ILE A 1 106 ? 3.166 -13.176 -10.240 1.00 96.56 106 ILE A CA 1
ATOM 838 C C . ILE A 1 106 ? 1.763 -13.229 -10.877 1.00 96.56 106 ILE A C 1
ATOM 840 O O . ILE A 1 106 ? 1.154 -12.198 -11.145 1.00 96.56 106 ILE A O 1
ATOM 844 N N . ASP A 1 107 ? 1.237 -14.432 -11.127 1.00 94.75 107 ASP A N 1
ATOM 845 C CA . ASP A 1 107 ? -0.090 -14.654 -11.705 1.00 94.75 107 ASP A CA 1
ATOM 846 C C . ASP A 1 107 ? -1.114 -15.174 -10.679 1.00 94.75 107 ASP A C 1
ATOM 848 O O . ASP A 1 107 ? -2.271 -15.434 -11.048 1.00 94.75 107 ASP A O 1
ATOM 852 N N . ALA A 1 108 ? -0.715 -15.320 -9.412 1.00 91.50 108 ALA A N 1
ATOM 853 C CA . ALA A 1 108 ? -1.545 -15.883 -8.359 1.00 91.50 108 ALA A CA 1
ATOM 854 C C . ALA A 1 108 ? -2.739 -14.980 -8.007 1.00 91.50 108 ALA A C 1
ATOM 856 O O . ALA A 1 108 ? -2.714 -13.761 -8.188 1.00 91.50 108 ALA A O 1
ATOM 857 N N . GLY A 1 109 ? -3.825 -15.615 -7.553 1.00 83.44 109 GLY A N 1
ATOM 858 C CA . GLY A 1 109 ? -5.063 -14.918 -7.193 1.00 83.44 109 GLY A CA 1
ATOM 859 C C . GLY A 1 109 ? -4.865 -13.970 -6.015 1.00 83.44 109 GLY A C 1
ATOM 860 O O . GLY A 1 109 ? -5.253 -12.818 -6.108 1.00 83.44 109 GLY A O 1
ATOM 861 N N . ASP A 1 110 ? -4.154 -14.416 -4.980 1.00 75.94 110 ASP A N 1
ATOM 862 C CA . ASP A 1 110 ? -3.857 -13.623 -3.783 1.00 75.94 110 ASP A CA 1
ATOM 863 C C . ASP A 1 110 ? -3.058 -12.343 -4.091 1.00 75.94 110 ASP A C 1
ATOM 865 O O . ASP A 1 110 ? -3.404 -11.273 -3.599 1.00 75.94 110 ASP A O 1
ATOM 869 N N . VAL A 1 111 ? -2.059 -12.414 -4.977 1.00 86.62 111 VAL A N 1
ATOM 870 C CA . VAL A 1 111 ? -1.311 -11.235 -5.459 1.00 86.62 111 VAL A CA 1
ATOM 871 C C . VAL A 1 111 ? -2.221 -10.259 -6.211 1.00 86.62 111 VAL A C 1
ATOM 873 O O . VAL A 1 111 ? -2.148 -9.044 -6.023 1.00 86.62 111 VAL A O 1
ATOM 876 N N . LYS A 1 112 ? -3.112 -10.774 -7.065 1.00 87.00 112 LYS A N 1
ATOM 877 C CA . LYS A 1 112 ? -4.076 -9.936 -7.795 1.00 87.00 112 LYS A CA 1
ATOM 878 C C . LYS A 1 112 ? -5.084 -9.287 -6.857 1.00 87.00 112 LYS A C 1
ATOM 880 O O . LYS A 1 112 ? -5.409 -8.116 -7.057 1.00 87.00 112 LYS A O 1
ATOM 885 N N . ASP A 1 113 ? -5.556 -10.028 -5.863 1.00 76.81 113 ASP A N 1
ATOM 886 C CA . ASP A 1 113 ? -6.523 -9.560 -4.876 1.00 76.81 113 ASP A CA 1
ATOM 887 C C . ASP A 1 113 ? -5.903 -8.457 -4.014 1.00 76.81 113 ASP A C 1
ATOM 889 O O . ASP A 1 113 ? -6.518 -7.406 -3.845 1.00 76.81 113 ASP A O 1
ATOM 893 N N . LYS A 1 114 ? -4.645 -8.622 -3.586 1.00 83.56 114 LYS A N 1
ATOM 894 C CA . LYS A 1 114 ? -3.892 -7.599 -2.849 1.00 83.56 114 LYS A CA 1
ATOM 895 C C . LYS A 1 114 ? -3.777 -6.281 -3.621 1.00 83.56 114 LYS A C 1
ATOM 897 O O . LYS A 1 114 ? -4.138 -5.225 -3.102 1.00 83.56 114 LYS A O 1
ATOM 902 N N . ILE A 1 115 ? -3.347 -6.335 -4.884 1.00 89.50 115 ILE A N 1
ATOM 903 C CA . ILE A 1 115 ? -3.247 -5.138 -5.738 1.00 89.50 115 ILE A CA 1
ATOM 904 C C . ILE A 1 115 ? -4.631 -4.524 -5.981 1.00 89.50 115 ILE A C 1
ATOM 906 O O . ILE A 1 115 ? -4.787 -3.306 -5.953 1.00 89.50 115 ILE A O 1
ATOM 910 N N . SER A 1 116 ? -5.651 -5.355 -6.207 1.00 82.06 116 SER A N 1
ATOM 911 C CA . SER A 1 116 ? -7.026 -4.885 -6.415 1.00 82.06 116 SER A CA 1
ATOM 912 C C . SER A 1 116 ? -7.585 -4.190 -5.174 1.00 82.06 116 SER A C 1
ATOM 914 O O . SER A 1 116 ? -8.273 -3.180 -5.315 1.00 82.06 116 SER A O 1
ATOM 916 N N . GLN A 1 117 ? -7.254 -4.680 -3.976 1.00 78.12 117 GLN A N 1
ATOM 917 C CA . GLN A 1 117 ? -7.623 -4.047 -2.714 1.00 78.12 117 GLN A CA 1
ATOM 918 C C . GLN A 1 117 ? -6.931 -2.690 -2.550 1.00 78.12 117 GLN A C 1
ATOM 920 O O . GLN A 1 117 ? -7.596 -1.702 -2.256 1.00 78.12 117 GLN A O 1
ATOM 925 N N . ASP A 1 118 ? -5.624 -2.598 -2.815 1.00 80.38 118 ASP A N 1
ATOM 926 C CA . ASP A 1 118 ? -4.908 -1.316 -2.771 1.00 80.38 118 ASP A CA 1
ATOM 927 C C . ASP A 1 118 ? -5.508 -0.280 -3.742 1.00 80.38 118 ASP A C 1
ATOM 929 O O . ASP A 1 118 ? -5.684 0.889 -3.386 1.00 80.38 118 ASP A O 1
ATOM 933 N N . ILE A 1 119 ? -5.887 -0.710 -4.951 1.00 84.62 119 ILE A N 1
ATOM 934 C CA . ILE A 1 119 ? -6.582 0.139 -5.928 1.00 84.62 119 ILE A CA 1
ATOM 935 C C . ILE A 1 119 ? -7.958 0.568 -5.402 1.00 84.62 119 ILE A C 1
ATOM 937 O O . ILE A 1 119 ? -8.326 1.738 -5.530 1.00 84.62 119 ILE A O 1
ATOM 941 N N . ALA A 1 120 ? -8.737 -0.356 -4.833 1.00 76.19 120 ALA A N 1
ATOM 942 C CA . ALA A 1 120 ? -10.056 -0.057 -4.281 1.00 76.19 120 ALA A CA 1
ATOM 943 C C . ALA A 1 120 ? -9.971 0.982 -3.153 1.00 76.19 120 ALA A C 1
ATOM 945 O O . ALA A 1 120 ? -10.728 1.955 -3.171 1.00 76.19 120 ALA A O 1
ATOM 946 N N . ASP A 1 121 ? -8.999 0.840 -2.252 1.00 74.88 121 ASP A N 1
ATOM 947 C CA . ASP A 1 121 ? -8.766 1.780 -1.154 1.00 74.88 121 ASP A CA 1
ATOM 948 C C . ASP A 1 121 ? -8.374 3.163 -1.679 1.00 74.88 121 ASP A C 1
ATOM 950 O O . ASP A 1 121 ? -8.930 4.178 -1.256 1.00 74.88 121 ASP A O 1
ATOM 954 N N . GLY A 1 122 ? -7.467 3.224 -2.660 1.00 79.31 122 GLY A N 1
ATOM 955 C CA . GLY A 1 122 ? -7.087 4.491 -3.283 1.00 79.31 122 GLY A CA 1
ATOM 956 C C . GLY A 1 122 ? -8.269 5.178 -3.975 1.00 79.31 122 GLY A C 1
ATOM 957 O O . GLY A 1 122 ? -8.452 6.389 -3.838 1.00 79.31 122 GLY A O 1
ATOM 958 N N . ASN A 1 123 ? -9.129 4.413 -4.653 1.00 79.44 123 ASN A N 1
ATOM 959 C CA . ASN A 1 123 ? -10.348 4.939 -5.270 1.00 79.44 123 ASN A CA 1
ATOM 960 C C . ASN A 1 123 ? -11.344 5.462 -4.224 1.00 79.44 123 ASN A C 1
ATOM 962 O O . ASN A 1 123 ? -11.916 6.536 -4.419 1.00 79.44 123 ASN A O 1
ATOM 966 N N . ALA A 1 124 ? -11.531 4.746 -3.111 1.00 70.94 124 ALA A N 1
ATOM 967 C CA . ALA A 1 124 ? -12.392 5.175 -2.008 1.00 70.94 124 ALA A CA 1
ATOM 968 C C . ALA A 1 124 ? -11.901 6.487 -1.368 1.00 70.94 124 ALA A C 1
ATOM 970 O O . ALA A 1 124 ? -12.706 7.332 -0.982 1.00 70.94 124 ALA A O 1
ATOM 971 N N . LEU A 1 125 ? -10.582 6.697 -1.338 1.00 74.50 125 LEU A N 1
ATOM 972 C CA . LEU A 1 125 ? -9.936 7.935 -0.892 1.00 74.50 125 LEU A CA 1
ATOM 973 C C . LEU A 1 125 ? -9.929 9.056 -1.954 1.00 74.50 125 LEU A C 1
ATOM 975 O O . LEU A 1 125 ? -9.374 10.134 -1.717 1.00 74.50 125 LEU A O 1
ATOM 979 N N . GLY A 1 126 ? -10.517 8.828 -3.134 1.00 80.94 126 GLY A N 1
ATOM 980 C CA . GLY A 1 126 ? -10.561 9.803 -4.226 1.00 80.94 126 GLY A CA 1
ATOM 981 C C . GLY A 1 126 ? -9.198 10.070 -4.877 1.00 80.94 126 GLY A C 1
ATOM 982 O O . GLY A 1 126 ? -8.968 11.155 -5.426 1.00 80.94 126 GLY A O 1
ATOM 983 N N . ILE A 1 127 ? -8.265 9.118 -4.799 1.00 88.31 127 ILE A N 1
ATOM 984 C CA . ILE A 1 127 ? -6.968 9.204 -5.474 1.00 88.31 127 ILE A CA 1
ATOM 985 C C . ILE A 1 127 ? -7.185 9.092 -6.982 1.00 88.31 127 ILE A C 1
ATOM 987 O O . ILE A 1 127 ? -7.889 8.218 -7.475 1.00 88.31 127 ILE A O 1
ATOM 991 N N . SER A 1 128 ? -6.573 10.010 -7.724 1.00 89.31 128 SER A N 1
ATOM 992 C CA . SER A 1 128 ? -6.691 10.105 -9.185 1.00 89.31 128 SER A CA 1
ATOM 993 C C . SER A 1 128 ? -5.339 10.091 -9.898 1.00 89.31 128 SER A C 1
ATOM 995 O O . SER A 1 128 ? -5.285 10.247 -11.116 1.00 89.31 128 SER A O 1
ATOM 997 N N . GLY A 1 129 ? -4.238 9.903 -9.164 1.00 94.62 129 GLY A N 1
ATOM 998 C CA . GLY A 1 129 ? -2.901 9.888 -9.742 1.00 94.62 129 GLY A CA 1
ATOM 999 C C . GLY A 1 129 ? -1.816 9.474 -8.759 1.00 94.62 129 GLY A C 1
ATOM 1000 O O . GLY A 1 129 ? -2.033 9.422 -7.546 1.00 94.62 129 GLY A O 1
ATOM 1001 N N . THR A 1 130 ? -0.639 9.193 -9.313 1.00 97.81 130 THR A N 1
ATOM 1002 C CA . THR A 1 130 ? 0.532 8.728 -8.571 1.00 97.81 130 THR A CA 1
ATOM 1003 C C . THR A 1 130 ? 1.755 9.628 -8.818 1.00 97.81 130 THR A C 1
ATOM 1005 O O . THR A 1 130 ? 1.902 10.181 -9.915 1.00 97.81 130 THR A O 1
ATOM 1008 N N . PRO A 1 131 ? 2.649 9.784 -7.824 1.00 98.25 131 PRO A N 1
ATOM 1009 C CA . PRO A 1 131 ? 2.474 9.308 -6.452 1.00 98.25 131 PRO A CA 1
ATOM 1010 C C . PRO A 1 131 ? 1.413 10.142 -5.716 1.00 98.25 131 PRO A C 1
ATOM 1012 O O . PRO A 1 131 ? 1.181 11.301 -6.061 1.00 98.25 131 PRO A O 1
ATOM 1015 N N . THR A 1 132 ? 0.764 9.570 -4.707 1.00 96.38 132 THR A N 1
ATOM 1016 C CA . THR A 1 132 ? -0.026 10.320 -3.718 1.00 96.38 132 THR A CA 1
ATOM 1017 C C . THR A 1 132 ? 0.425 9.902 -2.328 1.00 96.38 132 THR A C 1
ATOM 1019 O O . THR A 1 132 ? 0.452 8.709 -2.030 1.00 96.38 132 THR A O 1
ATOM 1022 N N . PHE A 1 133 ? 0.745 10.880 -1.480 1.00 94.44 133 PHE A N 1
ATOM 1023 C CA . PHE A 1 133 ? 1.233 10.631 -0.127 1.00 94.44 133 PHE A CA 1
ATOM 1024 C C . PHE A 1 133 ? 0.199 10.983 0.940 1.00 94.44 133 PHE A C 1
ATOM 1026 O O . PHE A 1 133 ? -0.522 11.980 0.828 1.00 94.44 133 PHE A O 1
ATOM 1033 N N . TYR A 1 134 ? 0.188 10.184 2.001 1.00 84.31 134 TYR A N 1
ATOM 1034 C CA . TYR A 1 134 ? -0.513 10.477 3.243 1.00 84.31 134 TYR A CA 1
ATOM 1035 C C . TYR A 1 134 ? 0.463 10.410 4.408 1.00 84.31 134 TYR A C 1
ATOM 1037 O O . TYR A 1 134 ? 1.316 9.525 4.457 1.00 84.31 134 TYR A O 1
ATOM 1045 N N . VAL A 1 135 ? 0.309 11.326 5.353 1.00 80.62 135 VAL A N 1
ATOM 1046 C CA . VAL A 1 135 ? 1.047 11.355 6.612 1.00 80.62 135 VAL A CA 1
ATOM 1047 C C . VAL A 1 135 ? 0.030 11.250 7.740 1.00 80.62 135 VAL A C 1
ATOM 1049 O O . VAL A 1 135 ? -0.858 12.088 7.816 1.00 80.62 135 VAL A O 1
ATOM 1052 N N . ASN A 1 136 ? 0.124 10.205 8.570 1.00 74.06 136 ASN A N 1
ATOM 1053 C CA . ASN A 1 136 ? -0.846 9.907 9.638 1.00 74.06 136 ASN A CA 1
ATOM 1054 C C . ASN A 1 136 ? -2.311 9.988 9.153 1.00 74.06 136 ASN A C 1
ATOM 1056 O O . ASN A 1 136 ? -3.139 10.671 9.739 1.00 74.06 136 ASN A O 1
ATOM 1060 N N . ALA A 1 137 ? -2.613 9.321 8.034 1.00 70.88 137 ALA A N 1
ATOM 1061 C CA . ALA A 1 137 ? -3.923 9.324 7.367 1.00 70.88 137 ALA A CA 1
ATOM 1062 C C . ALA A 1 137 ? -4.394 10.671 6.771 1.00 70.88 137 ALA A C 1
ATOM 1064 O O . ALA A 1 137 ? -5.430 10.705 6.104 1.00 70.88 137 ALA A O 1
ATOM 1065 N N . GLU A 1 138 ? -3.617 11.750 6.875 1.00 74.75 138 GLU A N 1
ATOM 1066 C CA . GLU A 1 138 ? -3.904 13.008 6.185 1.00 74.75 138 GLU A CA 1
ATOM 1067 C C . GLU A 1 138 ? -3.215 13.069 4.822 1.00 74.75 138 GLU A C 1
ATOM 1069 O O . GLU A 1 138 ? -2.003 12.880 4.699 1.00 74.75 138 GLU A O 1
ATOM 1074 N N . LYS A 1 139 ? -3.982 13.371 3.770 1.00 82.88 139 LYS A N 1
ATOM 1075 C CA . LYS A 1 139 ? -3.425 13.571 2.429 1.00 82.88 139 LYS A CA 1
ATOM 1076 C C . LYS A 1 139 ? -2.563 14.828 2.415 1.00 82.88 139 LYS A C 1
ATOM 1078 O O . LYS A 1 139 ? -3.061 15.919 2.692 1.00 82.88 139 LYS A O 1
ATOM 1083 N N . ILE A 1 140 ? -1.313 14.699 1.984 1.00 90.25 140 ILE A N 1
ATOM 1084 C CA . ILE A 1 140 ? -0.421 15.848 1.827 1.00 90.25 140 ILE A CA 1
ATOM 1085 C C . ILE A 1 140 ? -0.345 16.299 0.369 1.00 90.25 140 ILE A C 1
ATOM 1087 O O . ILE A 1 140 ? -0.584 15.539 -0.572 1.00 90.25 140 ILE A O 1
ATOM 1091 N N . VAL A 1 141 ? 0.023 17.563 0.169 1.00 94.44 141 VAL A N 1
ATOM 1092 C CA . VAL A 1 141 ? 0.486 18.024 -1.141 1.00 94.44 141 VAL A CA 1
ATOM 1093 C C . VAL A 1 141 ? 1.880 17.451 -1.367 1.00 94.44 141 VAL A C 1
ATOM 1095 O O . VAL A 1 141 ? 2.754 17.621 -0.518 1.00 94.44 141 VAL A O 1
ATOM 1098 N N . ASN A 1 142 ? 2.093 16.798 -2.512 1.00 96.56 142 ASN A N 1
ATOM 1099 C CA . ASN A 1 142 ? 3.376 16.172 -2.811 1.00 96.56 142 ASN A CA 1
ATOM 1100 C C . ASN A 1 142 ? 4.524 17.204 -2.744 1.00 96.56 142 ASN A C 1
ATOM 1102 O O . ASN A 1 142 ? 4.487 18.213 -3.462 1.00 96.56 142 ASN A O 1
ATOM 1106 N N . PRO A 1 143 ? 5.536 16.975 -1.893 1.00 94.81 143 PRO A N 1
ATOM 1107 C CA . PRO A 1 143 ? 6.587 17.949 -1.638 1.00 94.81 143 PRO A CA 1
ATOM 1108 C C . PRO A 1 143 ? 7.560 18.062 -2.813 1.00 94.81 143 PRO A C 1
ATOM 1110 O O . PRO A 1 143 ? 8.086 17.073 -3.306 1.00 94.81 143 PRO A O 1
ATOM 1113 N N . ALA A 1 144 ? 7.871 19.293 -3.224 1.00 92.69 144 ALA A N 1
ATOM 1114 C CA . ALA A 1 144 ? 8.655 19.559 -4.435 1.00 92.69 144 ALA A CA 1
ATOM 1115 C C . ALA A 1 144 ? 10.106 19.033 -4.409 1.00 92.69 144 ALA A C 1
ATOM 1117 O O . ALA A 1 144 ? 10.745 18.942 -5.456 1.00 92.69 144 ALA A O 1
ATOM 1118 N N . ASN A 1 145 ? 10.660 18.763 -3.227 1.00 94.06 145 ASN A N 1
ATOM 1119 C CA . ASN A 1 145 ? 12.015 18.255 -3.039 1.00 94.06 145 ASN A CA 1
ATOM 1120 C C . ASN A 1 145 ? 12.161 17.604 -1.657 1.00 94.06 145 ASN A C 1
ATOM 1122 O O . ASN A 1 145 ? 11.262 17.682 -0.820 1.00 94.06 145 ASN A O 1
ATOM 1126 N N . PHE A 1 146 ? 13.331 17.008 -1.421 1.00 95.94 146 PHE A N 1
ATOM 1127 C CA . PHE A 1 146 ? 13.676 16.359 -0.160 1.00 95.94 146 PHE A CA 1
ATOM 1128 C C . PHE A 1 146 ? 13.468 17.260 1.067 1.00 95.94 146 PHE A C 1
ATOM 1130 O O . PHE A 1 146 ? 12.792 16.838 1.991 1.00 95.94 146 PHE A O 1
ATOM 1137 N N . THR A 1 147 ? 13.971 18.499 1.067 1.00 96.56 147 THR A N 1
ATOM 1138 C CA . THR A 1 147 ? 13.868 19.407 2.228 1.00 96.56 147 THR A CA 1
ATOM 1139 C C . THR A 1 147 ? 12.418 19.734 2.585 1.00 96.56 147 THR A C 1
ATOM 1141 O O . THR A 1 147 ? 12.062 19.803 3.756 1.00 96.56 147 THR A O 1
ATOM 1144 N N . ALA A 1 148 ? 11.552 19.913 1.584 1.00 96.31 148 ALA A N 1
ATOM 1145 C CA . ALA A 1 148 ? 10.126 20.103 1.833 1.00 96.31 148 ALA A CA 1
ATOM 1146 C C . ALA A 1 148 ? 9.474 18.838 2.417 1.00 96.31 148 ALA A C 1
ATOM 1148 O O . ALA A 1 148 ? 8.608 18.944 3.280 1.00 96.31 148 ALA A O 1
ATOM 1149 N N . PHE A 1 149 ? 9.890 17.654 1.958 1.00 97.38 149 PHE A N 1
ATOM 1150 C CA . PHE A 1 149 ? 9.379 16.383 2.470 1.00 97.38 149 PHE A CA 1
ATOM 1151 C C . PHE A 1 149 ? 9.826 16.159 3.920 1.00 97.38 149 PHE A C 1
ATOM 1153 O O . PHE A 1 149 ? 8.999 15.919 4.792 1.00 97.38 149 PHE A O 1
ATOM 1160 N N . GLU A 1 150 ? 11.116 16.333 4.187 1.00 95.81 150 GLU A N 1
ATOM 1161 C CA . GLU A 1 150 ? 11.737 16.255 5.509 1.00 95.81 150 GLU A CA 1
ATOM 1162 C C . GLU A 1 150 ? 11.017 17.148 6.524 1.00 95.81 150 GLU A C 1
ATOM 1164 O O . GLU A 1 150 ? 10.629 16.671 7.585 1.00 95.81 150 GLU A O 1
ATOM 1169 N N . ALA A 1 151 ? 10.735 18.406 6.171 1.00 94.38 151 ALA A N 1
ATOM 1170 C CA . ALA A 1 151 ? 10.017 19.325 7.053 1.00 94.38 151 ALA A CA 1
ATOM 1171 C C . ALA A 1 151 ? 8.594 18.845 7.402 1.00 94.38 151 ALA A C 1
ATOM 1173 O O . ALA A 1 151 ? 8.154 19.010 8.539 1.00 94.38 151 ALA A O 1
ATOM 1174 N N . ILE A 1 152 ? 7.873 18.243 6.446 1.00 92.50 152 ILE A N 1
ATOM 1175 C CA . ILE A 1 152 ? 6.540 17.666 6.690 1.00 92.50 152 ILE A CA 1
ATOM 1176 C C . ILE A 1 152 ? 6.647 16.480 7.652 1.00 92.50 152 ILE A C 1
ATOM 1178 O O . ILE A 1 152 ? 5.877 16.398 8.608 1.00 92.50 152 ILE A O 1
ATOM 1182 N N . ILE A 1 153 ? 7.605 15.580 7.415 1.00 91.19 153 ILE A N 1
ATOM 1183 C CA . ILE A 1 153 ? 7.812 14.393 8.251 1.00 91.19 153 ILE A CA 1
ATOM 1184 C C . ILE A 1 153 ? 8.217 14.793 9.666 1.00 91.19 153 ILE A C 1
ATOM 1186 O O . ILE A 1 153 ? 7.607 14.328 10.624 1.00 91.19 153 ILE A O 1
ATOM 1190 N N . GLN A 1 154 ? 9.172 15.709 9.811 1.00 87.62 154 GLN A N 1
ATOM 1191 C CA . GLN A 1 154 ? 9.620 16.184 11.114 1.00 87.62 154 GLN A CA 1
ATOM 1192 C C . GLN A 1 154 ? 8.483 16.850 11.898 1.00 87.62 154 GLN A C 1
ATOM 1194 O O . GLN A 1 154 ? 8.274 16.528 13.066 1.00 87.62 154 GLN A O 1
ATOM 1199 N N . ALA A 1 155 ? 7.687 17.706 11.249 1.00 83.88 155 ALA A N 1
ATOM 1200 C CA . ALA A 1 155 ? 6.526 18.318 11.889 1.00 83.88 155 ALA A CA 1
ATOM 1201 C C . ALA A 1 155 ? 5.481 17.276 12.328 1.00 83.88 155 ALA A C 1
ATOM 1203 O O . ALA A 1 155 ? 4.851 17.443 13.371 1.00 83.88 155 ALA A O 1
ATOM 1204 N N . ALA A 1 156 ? 5.290 16.205 11.553 1.00 78.88 156 ALA A N 1
ATOM 1205 C CA . ALA A 1 156 ? 4.383 15.120 11.915 1.00 78.88 156 ALA A CA 1
ATOM 1206 C C . ALA A 1 156 ? 4.916 14.271 13.081 1.00 78.88 156 ALA A C 1
ATOM 1208 O O . ALA A 1 156 ? 4.138 13.885 13.947 1.00 78.88 156 ALA A O 1
ATOM 1209 N N . ILE A 1 157 ? 6.228 14.022 13.147 1.00 75.62 157 ILE A N 1
ATOM 1210 C CA . ILE A 1 157 ? 6.866 13.339 14.285 1.00 75.62 157 ILE A CA 1
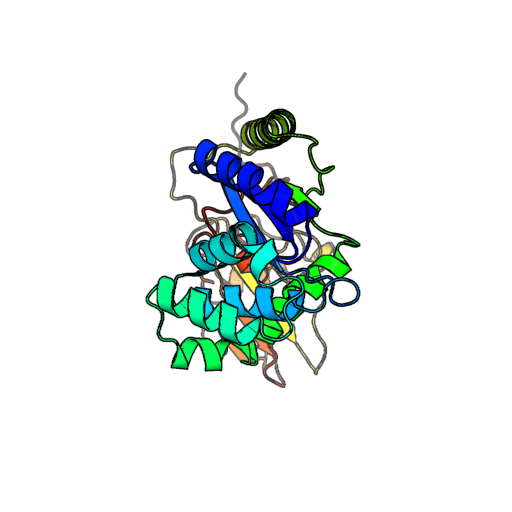ATOM 1211 C C . ILE A 1 157 ? 6.737 14.177 15.560 1.00 75.62 157 ILE A C 1
ATOM 1213 O O . ILE A 1 157 ? 6.408 13.642 16.613 1.00 75.62 157 ILE A O 1
ATOM 1217 N N . GLU A 1 158 ? 6.963 15.490 15.483 1.00 76.06 158 GLU A N 1
ATOM 1218 C CA . GLU A 1 158 ? 6.875 16.383 16.647 1.00 76.06 158 GLU A CA 1
ATOM 1219 C C . GLU A 1 158 ? 5.453 16.506 17.206 1.00 76.06 158 GLU A C 1
ATOM 1221 O O . GLU A 1 158 ? 5.285 16.684 18.413 1.00 76.06 158 GLU A O 1
ATOM 1226 N N . LYS A 1 159 ? 4.439 16.412 16.338 1.00 67.69 159 LYS A N 1
ATOM 1227 C CA . LYS A 1 159 ? 3.023 16.409 16.728 1.00 67.69 159 LYS A CA 1
ATOM 1228 C C . LYS A 1 159 ? 2.536 15.053 17.225 1.00 67.69 159 LYS A C 1
ATOM 1230 O O . LYS A 1 159 ? 1.574 15.017 17.989 1.00 67.69 159 LYS A O 1
ATOM 1235 N N . ALA A 1 160 ? 3.171 13.963 16.797 1.00 57.06 160 ALA A N 1
ATOM 1236 C CA . ALA A 1 160 ? 2.774 12.628 17.202 1.00 57.06 160 ALA A CA 1
ATOM 1237 C C . ALA A 1 160 ? 2.928 12.462 18.729 1.00 57.06 160 ALA A C 1
ATOM 1239 O O . ALA A 1 160 ? 3.950 12.877 19.293 1.00 57.06 160 ALA A O 1
ATOM 1240 N N . PRO A 1 161 ? 1.950 11.845 19.418 1.00 48.44 161 PRO A N 1
ATOM 1241 C CA . PRO A 1 161 ? 2.080 11.522 20.832 1.00 48.44 161 PRO A CA 1
ATOM 1242 C C . PRO A 1 161 ? 3.349 10.695 21.069 1.00 48.44 161 PRO A C 1
ATOM 1244 O O . PRO A 1 161 ? 3.562 9.665 20.428 1.00 48.44 161 PRO A O 1
ATOM 1247 N N . LYS A 1 162 ? 4.218 11.148 21.979 1.00 45.03 162 LYS A N 1
ATOM 1248 C CA . LYS A 1 162 ? 5.406 10.377 22.367 1.00 45.03 162 LYS A CA 1
ATOM 1249 C C . LYS A 1 162 ? 4.971 9.254 23.308 1.00 45.03 162 LYS A C 1
ATOM 1251 O O . LYS A 1 162 ? 4.269 9.561 24.273 1.00 45.03 162 LYS A O 1
ATOM 1256 N N . PRO A 1 163 ? 5.394 7.996 23.088 1.00 38.53 163 PRO A N 1
ATOM 1257 C CA . PRO A 1 163 ? 5.075 6.920 24.012 1.00 38.53 163 PRO A CA 1
ATOM 1258 C C . PRO A 1 163 ? 5.604 7.279 25.404 1.00 38.53 163 PRO A C 1
ATOM 1260 O O . PRO A 1 163 ? 6.796 7.539 25.590 1.00 38.53 163 PRO A O 1
ATOM 1263 N N . THR A 1 164 ? 4.706 7.342 26.385 1.00 41.22 164 THR A N 1
ATOM 1264 C CA . THR A 1 164 ? 5.062 7.527 27.789 1.00 41.22 164 THR A CA 1
ATOM 1265 C C . THR A 1 164 ? 5.750 6.258 28.272 1.00 41.22 164 THR A C 1
ATOM 1267 O O . THR A 1 164 ? 5.157 5.187 28.356 1.00 41.22 164 THR A O 1
ATOM 1270 N N . SER A 1 165 ? 7.044 6.365 28.560 1.00 43.31 165 SER A N 1
ATOM 1271 C CA . SER A 1 165 ? 7.845 5.273 29.104 1.00 43.31 165 SER A CA 1
ATOM 1272 C C . SER A 1 165 ? 7.271 4.816 30.450 1.00 43.31 165 SER A C 1
ATOM 1274 O O . SER A 1 165 ? 7.393 5.555 31.429 1.00 43.31 165 SER A O 1
ATOM 1276 N N . GLY A 1 166 ? 6.681 3.619 30.536 1.00 44.88 166 GLY A N 1
ATOM 1277 C CA . GLY A 1 166 ? 6.288 3.090 31.847 1.00 44.88 166 GLY A CA 1
ATOM 1278 C C . GLY A 1 166 ? 5.545 1.759 31.891 1.00 44.88 166 GLY A C 1
ATOM 1279 O O . GLY A 1 166 ? 5.852 0.950 32.759 1.00 44.88 166 GLY A O 1
ATOM 1280 N N . GLU A 1 167 ? 4.623 1.489 30.973 1.00 40.34 167 GLU A N 1
ATOM 1281 C CA . GLU A 1 167 ? 3.840 0.242 30.949 1.00 40.34 167 GLU A CA 1
ATOM 1282 C C . GLU A 1 167 ? 3.835 -0.309 29.518 1.00 40.34 167 GLU A C 1
ATOM 1284 O O . GLU A 1 167 ? 3.920 0.473 28.573 1.00 40.34 167 GLU A O 1
ATOM 1289 N N . GLU A 1 168 ? 3.843 -1.639 29.341 1.00 44.84 168 GLU A N 1
ATOM 1290 C CA . GLU A 1 168 ? 3.860 -2.275 28.013 1.00 44.84 168 GLU A CA 1
ATOM 1291 C C . GLU A 1 168 ? 2.774 -1.653 27.128 1.00 44.84 168 GLU A C 1
ATOM 1293 O O . GLU A 1 168 ? 1.584 -1.827 27.387 1.00 44.84 168 GLU A O 1
ATOM 1298 N N . ALA A 1 169 ? 3.193 -0.902 26.106 1.00 51.16 169 ALA A N 1
ATOM 1299 C CA . ALA A 1 169 ? 2.296 -0.260 25.161 1.00 51.16 169 ALA A CA 1
ATOM 1300 C C . ALA A 1 169 ? 1.580 -1.349 24.352 1.00 51.16 169 ALA A C 1
ATOM 1302 O O . ALA A 1 169 ? 2.083 -1.814 23.331 1.00 51.16 169 ALA A O 1
ATOM 1303 N N . VAL A 1 170 ? 0.429 -1.812 24.838 1.00 57.59 170 VAL A N 1
ATOM 1304 C CA . VAL A 1 170 ? -0.456 -2.665 24.050 1.00 57.59 170 VAL A CA 1
ATOM 1305 C C . VAL A 1 170 ? -1.271 -1.750 23.166 1.00 57.59 170 VAL A C 1
ATOM 1307 O O . VAL A 1 170 ? -2.221 -1.128 23.623 1.00 57.59 170 VAL A O 1
ATOM 1310 N N . HIS A 1 171 ? -0.858 -1.672 21.909 1.00 64.25 171 HIS A N 1
ATOM 1311 C CA . HIS A 1 171 ? -1.604 -1.040 20.836 1.00 64.25 171 HIS A CA 1
ATOM 1312 C C . HIS A 1 171 ? -1.697 -2.056 19.703 1.00 64.25 171 HIS A C 1
ATOM 1314 O O . HIS A 1 171 ? -0.694 -2.339 19.053 1.00 64.25 171 HIS A O 1
ATOM 1320 N N . THR A 1 172 ? -2.861 -2.680 19.529 1.00 73.56 172 THR A N 1
ATOM 1321 C CA . THR A 1 172 ? -3.054 -3.719 18.502 1.00 73.56 172 THR A CA 1
ATOM 1322 C C . THR A 1 172 ? -4.297 -3.469 17.675 1.00 73.56 172 THR A C 1
ATOM 1324 O O . THR A 1 172 ? -5.298 -2.961 18.187 1.00 73.56 172 THR A O 1
ATOM 1327 N N . HIS A 1 173 ? -4.251 -3.927 16.429 1.00 81.62 173 HIS A N 1
ATOM 1328 C CA . HIS A 1 173 ? -5.283 -3.708 15.430 1.00 81.62 173 HIS A CA 1
ATOM 1329 C C . HIS A 1 173 ? -5.806 -5.027 14.916 1.00 81.62 173 HIS A C 1
ATOM 1331 O O . HIS A 1 173 ? -5.033 -5.925 14.602 1.00 81.62 173 HIS A O 1
ATOM 1337 N N . PHE A 1 174 ? -7.116 -5.145 14.764 1.00 87.31 174 PHE A N 1
ATOM 1338 C CA . PHE A 1 174 ? -7.696 -6.300 14.094 1.00 87.31 174 PHE A CA 1
ATOM 1339 C C . PHE A 1 174 ? -8.907 -5.885 13.273 1.00 87.31 174 PHE A C 1
ATOM 1341 O O . PHE A 1 174 ? -9.563 -4.879 13.554 1.00 87.31 174 PHE A O 1
ATOM 1348 N N . ASN A 1 175 ? -9.207 -6.664 12.241 1.00 89.88 175 ASN A N 1
ATOM 1349 C CA . ASN A 1 175 ? -10.377 -6.440 11.418 1.00 89.88 175 ASN A CA 1
ATOM 1350 C C . ASN A 1 175 ? -11.555 -7.272 11.903 1.00 89.88 175 ASN A C 1
ATOM 1352 O O . ASN A 1 175 ? -11.418 -8.455 12.223 1.00 89.88 175 ASN A O 1
ATOM 1356 N N . LEU A 1 176 ? -12.737 -6.662 11.903 1.00 93.88 176 LEU A N 1
ATOM 1357 C CA . LEU A 1 176 ? -13.971 -7.311 12.317 1.00 93.88 176 LEU A CA 1
ATOM 1358 C C . LEU A 1 176 ? -15.060 -7.104 11.270 1.00 93.88 176 LEU A C 1
ATOM 1360 O O . LEU A 1 176 ? -15.444 -5.980 10.965 1.00 93.88 176 LEU A O 1
ATOM 1364 N N . ALA A 1 177 ? -15.618 -8.206 10.778 1.00 93.62 177 ALA A N 1
ATOM 1365 C CA . ALA A 1 177 ? -16.836 -8.192 9.984 1.00 93.62 177 ALA A CA 1
ATOM 1366 C C . ALA A 1 177 ? -17.904 -9.083 10.619 1.00 93.62 177 ALA A C 1
ATOM 1368 O O . ALA A 1 177 ? -17.647 -10.218 11.024 1.00 93.62 177 ALA A O 1
ATOM 1369 N N . VAL A 1 178 ? -19.137 -8.581 10.660 1.00 93.50 178 VAL A N 1
ATOM 1370 C CA . VAL A 1 178 ? -20.290 -9.311 11.193 1.00 93.50 178 VAL A CA 1
ATOM 1371 C C . VAL A 1 178 ? -21.362 -9.415 10.114 1.00 93.50 178 VAL A C 1
ATOM 1373 O O . VAL A 1 178 ? -21.797 -8.401 9.573 1.00 93.50 178 VAL A O 1
ATOM 1376 N N . TYR A 1 179 ? -21.815 -10.634 9.825 1.00 91.88 179 TYR A N 1
ATOM 1377 C CA . TYR A 1 179 ? -22.893 -10.924 8.880 1.00 91.88 179 TYR A CA 1
ATOM 1378 C C . TYR A 1 179 ? -23.976 -11.762 9.550 1.00 91.88 179 TYR A C 1
ATOM 1380 O O . TYR A 1 179 ? -23.754 -12.935 9.836 1.00 91.88 179 TYR A O 1
ATOM 1388 N N . LEU A 1 180 ? -25.159 -11.190 9.754 1.00 89.56 180 LEU A N 1
ATOM 1389 C CA . LEU A 1 180 ? -26.302 -11.888 10.348 1.00 89.56 180 LEU A CA 1
ATOM 1390 C C . LEU A 1 180 ? -27.474 -11.871 9.377 1.00 89.56 180 LEU A C 1
ATOM 1392 O O . LEU A 1 180 ? -27.751 -10.846 8.750 1.00 89.56 180 LEU A O 1
ATOM 1396 N N . ASN A 1 181 ? -28.182 -12.990 9.256 1.00 88.00 181 ASN A N 1
ATOM 1397 C CA . ASN A 1 181 ? -29.294 -13.166 8.323 1.00 88.00 181 ASN A CA 1
ATOM 1398 C C . ASN A 1 181 ? -28.929 -12.738 6.886 1.00 88.00 181 ASN A C 1
ATOM 1400 O O . ASN A 1 181 ? -29.733 -12.136 6.172 1.00 88.00 181 ASN A O 1
ATOM 1404 N N . GLY A 1 182 ? -27.682 -12.997 6.477 1.00 82.62 182 GLY A N 1
ATOM 1405 C CA . GLY A 1 182 ? -27.156 -12.643 5.154 1.00 82.62 182 GLY A CA 1
ATOM 1406 C C . GLY A 1 182 ? -26.855 -11.156 4.925 1.00 82.62 182 GLY A C 1
ATOM 1407 O O . GLY A 1 182 ? -26.549 -10.784 3.796 1.00 82.62 182 GLY A O 1
ATOM 1408 N N . SER A 1 183 ? -26.926 -10.305 5.954 1.00 88.44 183 SER A N 1
ATOM 1409 C CA . SER A 1 183 ? -26.649 -8.865 5.848 1.00 88.44 183 SER A CA 1
ATOM 1410 C C . SER A 1 183 ? -25.444 -8.468 6.694 1.00 88.44 183 SER A C 1
ATOM 1412 O O . SER A 1 183 ? -25.316 -8.912 7.836 1.00 88.44 183 SER A O 1
ATOM 1414 N N . ARG A 1 184 ? -24.574 -7.612 6.141 1.00 91.50 184 ARG A N 1
ATOM 1415 C CA . ARG A 1 184 ? -23.439 -7.041 6.874 1.00 91.50 184 ARG A CA 1
ATOM 1416 C C . ARG A 1 184 ? -23.950 -6.058 7.921 1.00 91.50 184 ARG A C 1
ATOM 1418 O O . ARG A 1 184 ? -24.796 -5.217 7.619 1.00 91.50 184 ARG A O 1
ATOM 1425 N N . PHE A 1 185 ? -23.432 -6.163 9.134 1.00 91.56 185 PHE A N 1
ATOM 1426 C CA . PHE A 1 185 ? -23.667 -5.176 10.170 1.00 91.56 185 PHE A CA 1
ATOM 1427 C C . PHE A 1 185 ? -22.832 -3.922 9.905 1.00 91.56 185 PHE A C 1
ATOM 1429 O O . PHE A 1 185 ? -21.664 -4.022 9.538 1.00 91.56 185 PHE A O 1
ATOM 1436 N N . ASP A 1 186 ? -23.435 -2.752 10.093 1.00 91.44 186 ASP A N 1
ATOM 1437 C CA . ASP A 1 186 ? -22.799 -1.469 9.816 1.00 91.44 186 ASP A CA 1
ATOM 1438 C C . ASP A 1 186 ? -22.286 -0.819 11.108 1.00 91.44 186 ASP A C 1
ATOM 1440 O O . ASP A 1 186 ? -23.038 -0.166 11.841 1.00 91.44 186 ASP A O 1
ATOM 1444 N N . PHE A 1 187 ? -20.997 -1.020 11.391 1.00 92.38 187 PHE A N 1
ATOM 1445 C CA . PHE A 1 187 ? -20.321 -0.400 12.531 1.00 92.38 187 PHE A CA 1
ATOM 1446 C C . PHE A 1 187 ? -19.844 1.028 12.250 1.00 92.38 187 PHE A C 1
ATOM 1448 O O . PHE A 1 187 ? -19.432 1.692 13.193 1.00 92.38 187 PHE A O 1
ATOM 1455 N N . SER A 1 188 ? -19.955 1.547 11.019 1.00 83.50 188 SER A N 1
ATOM 1456 C CA . SER A 1 188 ? -19.556 2.930 10.693 1.00 83.50 188 SER A CA 1
ATOM 1457 C C . SER A 1 188 ? -20.385 3.988 11.433 1.00 83.50 188 SER A C 1
ATOM 1459 O O . SER A 1 188 ? -19.980 5.143 11.568 1.00 83.50 188 SER A O 1
ATOM 1461 N N . LEU A 1 189 ? -21.567 3.605 11.927 1.00 83.94 189 LEU A N 1
ATOM 1462 C CA . LEU A 1 189 ? -22.497 4.517 12.576 1.00 83.94 189 LEU A CA 1
ATOM 1463 C C . LEU A 1 189 ? -21.913 5.080 13.888 1.00 83.94 189 LEU A C 1
ATOM 1465 O O . LEU A 1 189 ? -21.426 4.303 14.710 1.00 83.94 189 LEU A O 1
ATOM 1469 N N . PRO A 1 190 ? -22.089 6.387 14.182 1.00 80.06 190 PRO A N 1
ATOM 1470 C CA . PRO A 1 190 ? -21.493 7.043 15.355 1.00 80.06 190 PRO A CA 1
ATOM 1471 C C . PRO A 1 190 ? -21.762 6.367 16.705 1.00 80.06 190 PRO A C 1
ATOM 1473 O O . PRO A 1 190 ? -20.945 6.439 17.609 1.00 80.06 190 PRO A O 1
ATOM 1476 N N . LYS A 1 191 ? -22.900 5.680 16.852 1.00 87.88 191 LYS A N 1
ATOM 1477 C CA . LYS A 1 191 ? -23.270 4.964 18.087 1.00 87.88 191 LYS A CA 1
ATOM 1478 C C . LYS A 1 191 ? -22.387 3.746 18.411 1.00 87.88 191 LYS A C 1
ATOM 1480 O O . LYS A 1 191 ? -22.552 3.178 19.484 1.00 87.88 191 LYS A O 1
ATOM 1485 N N . TYR A 1 192 ? -21.545 3.308 17.477 1.00 88.06 192 TYR A N 1
ATOM 1486 C CA . TYR A 1 192 ? -20.638 2.165 17.630 1.00 88.06 192 TYR A CA 1
ATOM 1487 C C . TYR A 1 192 ? -19.165 2.570 17.708 1.00 88.06 192 TYR A C 1
ATOM 1489 O O . TYR A 1 192 ? -18.305 1.710 17.879 1.00 88.06 192 TYR A O 1
ATOM 1497 N N . GLN A 1 193 ? -18.882 3.861 17.569 1.00 82.62 193 GLN A N 1
ATOM 1498 C CA . GLN A 1 193 ? -17.533 4.405 17.607 1.00 82.62 193 GLN A CA 1
ATOM 1499 C C . GLN A 1 193 ? -17.181 4.783 19.052 1.00 82.62 193 GLN A C 1
ATOM 1501 O O . GLN A 1 193 ? -18.043 5.283 19.776 1.00 82.62 193 GLN A O 1
ATOM 1506 N N . GLU A 1 194 ? -15.935 4.527 19.462 1.00 77.19 194 GLU A N 1
ATOM 1507 C CA . GLU A 1 194 ? -15.359 4.970 20.746 1.00 77.19 194 GLU A CA 1
ATOM 1508 C C . GLU A 1 194 ? -16.186 4.564 21.989 1.00 77.19 194 GLU A C 1
ATOM 1510 O O . GLU A 1 194 ? -16.241 5.266 22.997 1.00 77.19 194 GLU A O 1
ATOM 1515 N N . THR A 1 195 ? -16.860 3.409 21.942 1.00 79.44 195 THR A N 1
ATOM 1516 C CA . THR A 1 195 ? -17.788 2.978 23.007 1.00 79.44 195 THR A CA 1
ATOM 1517 C C . THR A 1 195 ? -17.104 2.439 24.260 1.00 79.44 195 THR A C 1
ATOM 1519 O O . THR A 1 195 ? -17.762 2.243 25.285 1.00 79.44 195 THR A O 1
ATOM 1522 N N . ASN A 1 196 ? -15.802 2.165 24.192 1.00 85.31 196 ASN A N 1
ATOM 1523 C CA . ASN A 1 196 ? -15.008 1.652 25.299 1.00 85.31 196 ASN A CA 1
ATOM 1524 C C . ASN A 1 196 ? -13.556 2.142 25.191 1.00 85.31 196 ASN A C 1
ATOM 1526 O O . ASN A 1 196 ? -12.970 2.173 24.110 1.00 85.31 196 ASN A O 1
ATOM 1530 N N . GLU A 1 197 ? -12.976 2.501 26.334 1.00 75.00 197 GLU A N 1
ATOM 1531 C CA . GLU A 1 197 ? -11.622 3.061 26.439 1.00 75.00 197 GLU A CA 1
ATOM 1532 C C . GLU A 1 197 ? -10.505 2.074 26.055 1.00 75.00 197 GLU A C 1
ATOM 1534 O O . GLU A 1 197 ? -9.415 2.492 25.679 1.00 75.00 197 GLU A O 1
ATOM 1539 N N . PHE A 1 198 ? -10.763 0.766 26.121 1.00 80.25 198 PHE A N 1
ATOM 1540 C CA . PHE A 1 198 ? -9.761 -0.274 25.892 1.00 80.25 198 PHE A CA 1
ATOM 1541 C C . PHE A 1 198 ? -9.912 -0.999 24.562 1.00 80.25 198 PHE A C 1
ATOM 1543 O O . PHE A 1 198 ? -8.907 -1.492 24.058 1.00 80.25 198 PHE A O 1
ATOM 1550 N N . ILE A 1 199 ? -11.131 -1.106 24.024 1.00 86.75 199 ILE A N 1
ATOM 1551 C CA . ILE A 1 199 ? -11.398 -1.754 22.737 1.00 86.75 199 ILE A CA 1
ATOM 1552 C C . ILE A 1 199 ? -12.539 -1.070 21.991 1.00 86.75 199 ILE A C 1
ATOM 1554 O O . ILE A 1 199 ? -13.674 -1.063 22.460 1.00 86.75 199 ILE A O 1
ATOM 1558 N N . HIS A 1 200 ? -12.279 -0.508 20.815 1.00 84.12 200 HIS A N 1
ATOM 1559 C CA . HIS A 1 200 ? -13.317 0.219 20.086 1.00 84.12 200 HIS A CA 1
ATOM 1560 C C . HIS A 1 200 ? -13.076 0.273 18.581 1.00 84.12 200 HIS A C 1
ATOM 1562 O O . HIS A 1 200 ? -11.951 0.159 18.093 1.00 84.12 200 HIS A O 1
ATOM 1568 N N . PHE A 1 201 ? -14.164 0.502 17.849 1.00 84.50 201 PHE A N 1
ATOM 1569 C CA . PHE A 1 201 ? -14.075 1.056 16.507 1.00 84.50 201 PHE A CA 1
ATOM 1570 C C . PHE A 1 201 ? -13.778 2.548 16.606 1.00 84.50 201 PHE A C 1
ATOM 1572 O O . PHE A 1 201 ? -14.363 3.251 17.433 1.00 84.50 201 PHE A O 1
ATOM 1579 N N . HIS A 1 202 ? -12.905 3.025 15.739 1.00 67.12 202 HIS A N 1
ATOM 1580 C CA . HIS A 1 202 ? -12.767 4.436 15.408 1.00 67.12 202 HIS A CA 1
ATOM 1581 C C . HIS A 1 202 ? -12.473 4.519 13.909 1.00 67.12 202 HIS A C 1
ATOM 1583 O O . HIS A 1 202 ? -12.112 3.496 13.341 1.00 67.12 202 HIS A O 1
ATOM 1589 N N . ASP A 1 203 ? -12.585 5.713 13.313 1.00 67.06 203 ASP A N 1
ATOM 1590 C CA . ASP A 1 203 ? -12.427 6.034 11.874 1.00 67.06 203 ASP A CA 1
ATOM 1591 C C . ASP A 1 203 ? -13.715 6.093 11.037 1.00 67.06 203 ASP A C 1
ATOM 1593 O O . ASP A 1 203 ? -13.699 6.600 9.911 1.00 67.06 203 ASP A O 1
ATOM 1597 N N . GLY A 1 204 ? -14.844 5.628 11.578 1.00 73.00 204 GLY A N 1
ATOM 1598 C CA . GLY A 1 204 ? -16.127 5.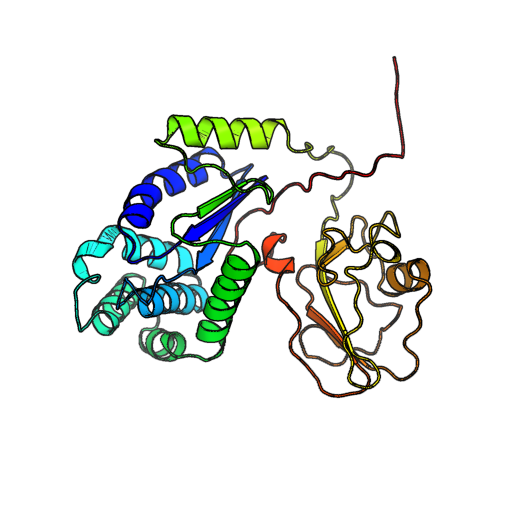663 10.879 1.00 73.00 204 GLY A CA 1
ATOM 1599 C C . GLY A 1 204 ? -16.210 4.773 9.633 1.00 73.00 204 GLY A C 1
ATOM 1600 O O . GLY A 1 204 ? -17.129 4.952 8.839 1.00 73.00 204 GLY A O 1
ATOM 1601 N N . LYS A 1 205 ? -15.302 3.812 9.435 1.00 75.88 205 LYS A N 1
ATOM 1602 C CA . LYS A 1 205 ? -15.416 2.758 8.410 1.00 75.88 205 LYS A CA 1
ATOM 1603 C C . LYS A 1 205 ? -16.128 1.525 8.949 1.00 75.88 205 LYS A C 1
ATOM 1605 O O . LYS A 1 205 ? -16.900 0.905 8.226 1.00 75.88 205 LYS A O 1
ATOM 1610 N N . GLY A 1 206 ? -15.909 1.207 10.228 1.00 84.25 206 GLY A N 1
ATOM 1611 C CA . GLY A 1 206 ? -16.590 0.106 10.921 1.00 84.25 206 GLY A CA 1
ATOM 1612 C C . GLY A 1 206 ? -15.970 -1.279 10.713 1.00 84.25 206 GLY A C 1
ATOM 1613 O O . GLY A 1 206 ? -16.602 -2.280 11.039 1.00 84.25 206 GLY A O 1
ATOM 1614 N N . ASP A 1 207 ? -14.744 -1.337 10.196 1.00 85.75 207 ASP A N 1
ATOM 1615 C CA . ASP A 1 207 ? -14.080 -2.596 9.836 1.00 85.75 207 ASP A CA 1
ATOM 1616 C C . ASP A 1 207 ? -12.805 -2.860 10.643 1.00 85.75 207 ASP A C 1
ATOM 1618 O O . ASP A 1 207 ? -12.281 -3.975 10.618 1.00 85.75 207 ASP A O 1
ATOM 1622 N N . LEU A 1 208 ? -12.318 -1.846 11.360 1.00 85.19 208 LEU A N 1
ATOM 1623 C CA . LEU A 1 208 ? -11.075 -1.850 12.116 1.00 85.19 208 LEU A CA 1
ATOM 1624 C C . LEU A 1 208 ? -11.355 -1.586 13.596 1.00 85.19 208 LEU A C 1
ATOM 1626 O O . LEU A 1 208 ? -12.057 -0.636 13.949 1.00 85.19 208 LEU A O 1
ATOM 1630 N N . VAL A 1 209 ? -10.794 -2.429 14.455 1.00 88.44 209 VAL A N 1
ATOM 1631 C CA . VAL A 1 209 ? -10.921 -2.323 15.905 1.00 88.44 209 VAL A CA 1
ATOM 1632 C C . VAL A 1 209 ? -9.541 -2.151 16.527 1.00 88.44 209 VAL A C 1
ATOM 1634 O O . VAL A 1 209 ? -8.582 -2.823 16.141 1.00 88.44 209 VAL A O 1
ATOM 1637 N N . HIS A 1 210 ? -9.481 -1.274 17.522 1.00 83.25 210 HIS A N 1
ATOM 1638 C CA . HIS A 1 210 ? -8.273 -0.887 18.238 1.00 83.25 210 HIS A CA 1
ATOM 1639 C C . HIS A 1 210 ? -8.314 -1.431 19.649 1.00 83.25 210 HIS A C 1
ATOM 1641 O O . HIS A 1 210 ? -9.384 -1.467 20.256 1.00 83.25 210 HIS A O 1
ATOM 1647 N N . ILE A 1 211 ? -7.160 -1.849 20.165 1.00 81.81 211 ILE A N 1
ATOM 1648 C CA . ILE A 1 211 ? -7.001 -2.311 21.541 1.00 81.81 211 ILE A CA 1
ATOM 1649 C C . ILE A 1 211 ? -5.862 -1.541 22.196 1.00 81.81 211 ILE A C 1
ATOM 1651 O O . ILE A 1 211 ? -4.744 -1.559 21.689 1.00 81.81 211 ILE A O 1
ATOM 1655 N N . HIS A 1 212 ? -6.142 -0.950 23.357 1.00 73.88 212 HIS A N 1
ATOM 1656 C CA . HIS A 1 212 ? -5.196 -0.139 24.133 1.00 73.88 212 HIS A CA 1
ATOM 1657 C C . HIS A 1 212 ? -4.754 -0.812 25.446 1.00 73.88 212 HIS A C 1
ATOM 1659 O O . HIS A 1 212 ? -4.120 -0.190 26.298 1.00 73.88 212 HIS A O 1
ATOM 1665 N N . LYS A 1 213 ? -5.136 -2.080 25.666 1.00 80.50 213 LYS A N 1
ATOM 1666 C CA . LYS A 1 213 ? -4.843 -2.820 26.901 1.00 80.50 213 LYS A CA 1
ATOM 1667 C C . LYS A 1 213 ? -4.675 -4.318 26.658 1.00 80.50 213 LYS A C 1
ATOM 1669 O O . LYS A 1 213 ? -5.424 -4.939 25.909 1.00 80.50 213 LYS A O 1
ATOM 1674 N N . ALA A 1 214 ? -3.708 -4.920 27.350 1.00 76.88 214 ALA A N 1
ATOM 1675 C CA . ALA A 1 214 ? -3.457 -6.358 27.293 1.00 76.88 214 ALA A CA 1
ATOM 1676 C C . ALA A 1 214 ? -4.689 -7.181 27.705 1.00 76.88 214 ALA A C 1
ATOM 1678 O O . ALA A 1 214 ? -5.338 -6.879 28.708 1.00 76.88 214 ALA A O 1
ATOM 1679 N N . ASN A 1 215 ? -4.921 -8.292 26.998 1.00 80.81 215 ASN A N 1
ATOM 1680 C CA . ASN A 1 215 ? -5.938 -9.303 27.317 1.00 80.81 215 ASN A CA 1
ATOM 1681 C C . ASN A 1 215 ? -7.394 -8.808 27.295 1.00 80.81 215 ASN A C 1
ATOM 1683 O O . ASN A 1 215 ? -8.256 -9.457 27.887 1.00 80.81 215 ASN A O 1
ATOM 1687 N N . VAL A 1 216 ? -7.675 -7.694 26.616 1.00 85.50 216 VAL A N 1
ATOM 1688 C CA . VAL A 1 216 ? -9.053 -7.266 26.362 1.00 85.50 216 VAL A CA 1
ATOM 1689 C C . VAL A 1 216 ? -9.721 -8.248 25.408 1.00 85.50 216 VAL A C 1
ATOM 1691 O O . VAL A 1 216 ? -9.122 -8.697 24.430 1.00 85.50 216 VAL A O 1
ATOM 1694 N N . THR A 1 217 ? -10.965 -8.599 25.709 1.00 93.56 217 THR A N 1
ATOM 1695 C CA . THR A 1 217 ? -11.711 -9.631 24.985 1.00 93.56 217 THR A CA 1
ATOM 1696 C C . THR A 1 217 ? -12.752 -9.054 24.028 1.00 93.56 217 THR A C 1
ATOM 1698 O O . THR A 1 217 ? -13.257 -7.945 24.211 1.00 93.56 217 THR A O 1
ATOM 1701 N N . LEU A 1 218 ? -13.167 -9.846 23.034 1.00 92.81 218 LEU A N 1
ATOM 1702 C CA . LEU A 1 218 ? -14.329 -9.516 22.199 1.00 92.81 218 LEU A CA 1
ATOM 1703 C C . LEU A 1 218 ? -15.607 -9.335 23.024 1.00 92.81 218 LEU A C 1
ATOM 1705 O O . LEU A 1 218 ? -16.475 -8.542 22.659 1.00 92.81 218 LEU A O 1
ATOM 1709 N N . GLY A 1 219 ? -15.721 -10.032 24.157 1.00 91.25 219 GLY A N 1
ATOM 1710 C CA . GLY A 1 219 ? -16.841 -9.854 25.064 1.00 91.25 219 GLY A CA 1
ATOM 1711 C C . GLY A 1 219 ? -16.932 -8.438 25.624 1.00 91.25 219 GLY A C 1
ATOM 1712 O O . GLY A 1 219 ? -18.032 -7.899 25.723 1.00 91.25 219 GLY A O 1
ATOM 1713 N N . GLU A 1 220 ? -15.803 -7.802 25.936 1.00 90.75 220 GLU A N 1
ATOM 1714 C CA . GLU A 1 220 ? -15.768 -6.409 26.397 1.00 90.75 220 GLU A CA 1
ATOM 1715 C C . GLU A 1 220 ? -16.244 -5.439 25.311 1.00 90.75 220 GLU A C 1
ATOM 1717 O O . GLU A 1 220 ? -17.104 -4.595 25.586 1.00 90.75 220 GLU A O 1
ATOM 1722 N N . LEU A 1 221 ? -15.787 -5.623 24.067 1.00 93.25 221 LEU A N 1
ATOM 1723 C CA . LEU A 1 221 ? -16.266 -4.848 22.920 1.00 93.25 221 LEU A CA 1
ATOM 1724 C C . LEU A 1 221 ? -17.781 -4.995 22.753 1.00 93.25 221 LEU A C 1
ATOM 1726 O O . LEU A 1 221 ? -18.510 -4.004 22.763 1.00 93.25 221 LEU A O 1
ATOM 1730 N N . PHE A 1 222 ? -18.283 -6.223 22.642 1.00 93.19 222 PHE A N 1
ATOM 1731 C CA . PHE A 1 222 ? -19.695 -6.463 22.344 1.00 93.19 222 PHE A CA 1
ATOM 1732 C C . PHE A 1 222 ? -20.633 -6.060 23.476 1.00 93.19 222 PHE A C 1
ATOM 1734 O O . PHE A 1 222 ? -21.723 -5.550 23.206 1.00 93.19 222 PHE A O 1
ATOM 1741 N N . ASN A 1 223 ? -20.200 -6.203 24.729 1.00 91.25 223 ASN A N 1
ATOM 1742 C CA . ASN A 1 223 ? -20.942 -5.681 25.869 1.00 91.25 223 ASN A CA 1
ATOM 1743 C C . ASN A 1 223 ? -21.030 -4.149 25.820 1.00 91.25 223 ASN A C 1
ATOM 1745 O O . ASN A 1 223 ? -22.108 -3.611 26.071 1.00 91.25 223 ASN A O 1
ATOM 1749 N N . SER A 1 224 ? -19.949 -3.449 25.442 1.00 88.94 224 SER A N 1
ATOM 1750 C CA . SER A 1 224 ? -19.968 -1.982 25.293 1.00 88.94 224 SER A CA 1
ATOM 1751 C C . SER A 1 224 ? -20.917 -1.509 24.185 1.00 88.94 224 SER A C 1
ATOM 1753 O O . SER A 1 224 ? -21.579 -0.484 24.326 1.00 88.94 224 SER A O 1
ATOM 1755 N N . LEU A 1 225 ? -21.053 -2.303 23.119 1.00 89.88 225 LEU A N 1
ATOM 1756 C CA . LEU A 1 225 ? -21.959 -2.038 21.999 1.00 89.88 225 LEU A CA 1
ATOM 1757 C C . LEU A 1 225 ? -23.409 -2.478 22.282 1.00 89.88 225 LEU A C 1
ATOM 1759 O O . LEU A 1 225 ? -24.303 -2.217 21.473 1.00 89.88 225 LEU A O 1
ATOM 1763 N N . GLY A 1 226 ? -23.658 -3.170 23.401 1.00 89.06 226 GLY A N 1
ATOM 1764 C CA . GLY A 1 226 ? -24.964 -3.740 23.738 1.00 89.06 226 GLY A CA 1
ATOM 1765 C C . GLY A 1 226 ? -25.416 -4.841 22.772 1.00 89.06 226 GLY A C 1
ATOM 1766 O O . GLY A 1 226 ? -26.606 -4.944 22.468 1.00 89.06 226 GLY A O 1
ATOM 1767 N N . MET A 1 227 ? -24.479 -5.636 22.248 1.00 87.31 227 MET A N 1
ATOM 1768 C CA . MET A 1 227 ? -24.728 -6.628 21.200 1.00 87.31 227 MET A CA 1
ATOM 1769 C C . MET A 1 227 ? -24.646 -8.071 21.707 1.00 87.31 227 MET A C 1
ATOM 1771 O O . MET A 1 227 ? -23.911 -8.396 22.634 1.00 87.31 227 MET A O 1
ATOM 1775 N N . SER A 1 228 ? -25.399 -8.960 21.055 1.00 82.25 228 SER A N 1
ATOM 1776 C CA . SER A 1 228 ? -25.361 -10.405 21.279 1.00 82.25 228 SER A CA 1
ATOM 1777 C C . SER A 1 228 ? -25.508 -11.137 19.949 1.00 82.25 228 SER A C 1
ATOM 1779 O O . SER A 1 228 ? -26.304 -10.736 19.100 1.00 82.25 228 SER A O 1
ATOM 1781 N N . PHE A 1 229 ? -24.755 -12.222 19.780 1.00 80.88 229 PHE A N 1
ATOM 1782 C CA . PHE A 1 229 ? -24.634 -12.959 18.519 1.00 80.88 229 PHE A CA 1
ATOM 1783 C C . PHE A 1 229 ? -25.080 -14.416 18.662 1.00 80.88 229 PHE A C 1
ATOM 1785 O O . PHE A 1 229 ? -24.408 -15.344 18.215 1.00 80.88 229 PHE A O 1
ATOM 1792 N N . ALA A 1 230 ? -26.213 -14.634 19.331 1.00 79.19 230 ALA A N 1
ATOM 1793 C CA . ALA A 1 230 ? -26.745 -15.975 19.545 1.00 79.19 230 ALA A CA 1
ATOM 1794 C C . ALA A 1 230 ? -26.930 -16.726 18.211 1.00 79.19 230 ALA A C 1
ATOM 1796 O O . ALA A 1 230 ? -27.649 -16.269 17.326 1.00 79.19 230 ALA A O 1
ATOM 1797 N N . GLY A 1 231 ? -26.297 -17.897 18.089 1.00 80.38 231 GLY A N 1
ATOM 1798 C CA . GLY A 1 231 ? -26.391 -18.759 16.906 1.00 80.38 231 GLY A CA 1
ATOM 1799 C C . GLY A 1 231 ? -25.398 -18.447 15.781 1.00 80.38 231 GLY A C 1
ATOM 1800 O O . GLY A 1 231 ? -25.305 -19.241 14.847 1.00 80.38 231 GLY A O 1
ATOM 1801 N N . ALA A 1 232 ? -24.629 -17.359 15.874 1.00 89.69 232 ALA A N 1
ATOM 1802 C CA . ALA A 1 232 ? -23.541 -17.085 14.943 1.00 89.69 232 ALA A CA 1
ATOM 1803 C C . ALA A 1 232 ? -22.279 -17.883 15.309 1.00 89.69 232 ALA A C 1
ATOM 1805 O O . ALA A 1 232 ? -22.042 -18.228 16.469 1.00 89.69 232 ALA A O 1
ATOM 1806 N N . LYS A 1 233 ? -21.450 -18.156 14.304 1.00 93.69 233 LYS A N 1
ATOM 1807 C CA . LYS A 1 233 ? -20.115 -18.735 14.451 1.00 93.69 233 LYS A CA 1
ATOM 1808 C C . LYS A 1 233 ? -19.059 -17.658 14.270 1.00 93.69 233 LYS A C 1
ATOM 1810 O O . LYS A 1 233 ? -19.253 -16.736 13.481 1.00 93.69 233 LYS A O 1
ATOM 1815 N N . MET A 1 234 ? -17.941 -17.806 14.970 1.00 94.88 234 MET A N 1
ATOM 1816 C CA . MET A 1 234 ? -16.774 -16.948 14.807 1.00 94.88 234 MET A CA 1
ATOM 1817 C C . MET A 1 234 ? -15.677 -17.701 14.063 1.00 94.88 234 MET A C 1
ATOM 1819 O O . MET A 1 234 ? -15.402 -18.868 14.345 1.00 94.88 234 MET A O 1
ATOM 1823 N N . TYR A 1 235 ? -15.037 -17.011 13.131 1.00 93.44 235 TYR A N 1
ATOM 1824 C CA . TYR A 1 235 ? -13.853 -17.459 12.424 1.00 93.44 235 TYR A CA 1
ATOM 1825 C C . TYR A 1 235 ? -12.754 -16.432 12.649 1.00 93.44 235 TYR A C 1
ATOM 1827 O O . TYR A 1 235 ? -12.978 -15.242 12.455 1.00 93.44 235 TYR A O 1
ATOM 1835 N N . VAL A 1 236 ? -11.573 -16.899 13.034 1.00 93.12 236 VAL A N 1
ATOM 1836 C CA . VAL A 1 236 ? -10.371 -16.074 13.156 1.00 93.12 236 VAL A CA 1
ATOM 1837 C C . VAL A 1 236 ? -9.385 -16.562 12.109 1.00 93.12 236 VAL A C 1
ATOM 1839 O O . VAL A 1 236 ? -9.049 -17.751 12.085 1.00 93.12 236 VAL A O 1
ATOM 1842 N N . ASN A 1 237 ? -8.966 -15.676 11.207 1.00 86.25 237 ASN A N 1
ATOM 1843 C CA . ASN A 1 237 ? -8.047 -15.994 10.109 1.00 86.25 237 ASN A CA 1
ATOM 1844 C C . ASN A 1 237 ? -8.531 -17.220 9.299 1.00 86.25 237 ASN A C 1
ATOM 1846 O O . ASN A 1 237 ? -7.780 -18.153 9.000 1.00 86.25 237 ASN A O 1
ATOM 1850 N N . GLY A 1 238 ? -9.844 -17.264 9.033 1.00 84.75 238 GLY A N 1
ATOM 1851 C CA . GLY A 1 238 ? -10.521 -18.330 8.286 1.00 84.75 238 GLY A CA 1
ATOM 1852 C C . GLY A 1 238 ? -10.765 -19.642 9.046 1.00 84.75 238 GLY A C 1
ATOM 1853 O O . GLY A 1 238 ? -11.348 -20.567 8.479 1.00 84.75 238 GLY A O 1
ATOM 1854 N N . LYS A 1 239 ? -10.357 -19.757 10.318 1.00 88.62 239 LYS A N 1
ATOM 1855 C CA . LYS A 1 239 ? -10.558 -20.964 11.141 1.00 88.62 239 LYS A CA 1
ATOM 1856 C C . LYS A 1 239 ? -11.648 -20.743 12.180 1.00 88.62 239 LYS A C 1
ATOM 1858 O O . LYS A 1 239 ? -11.617 -19.753 12.900 1.00 88.62 239 LYS A O 1
ATOM 1863 N N . GLU A 1 240 ? -12.592 -21.681 12.271 1.00 93.44 240 GLU A N 1
ATOM 1864 C CA . GLU A 1 240 ? -13.664 -21.626 13.274 1.00 93.44 240 GLU A CA 1
ATOM 1865 C C . GLU A 1 240 ? -13.064 -21.601 14.690 1.00 93.44 240 GLU A C 1
ATOM 1867 O O . GLU A 1 240 ? -12.176 -22.395 15.011 1.00 93.44 240 GLU A O 1
ATOM 1872 N N . ASN A 1 241 ? -13.543 -20.682 15.526 1.00 91.81 241 ASN A N 1
ATOM 1873 C CA . ASN A 1 241 ? -13.089 -20.479 16.895 1.00 91.81 241 ASN A CA 1
ATOM 1874 C C . ASN A 1 241 ? -14.308 -20.390 17.823 1.00 91.81 241 ASN A C 1
ATOM 1876 O O . ASN A 1 241 ? -15.224 -19.601 17.601 1.00 91.81 241 ASN A O 1
ATOM 1880 N N . SER A 1 242 ? -14.329 -21.222 18.864 1.00 88.75 242 SER A N 1
ATOM 1881 C CA . SER A 1 242 ? -15.457 -21.326 19.794 1.00 88.75 242 SER A CA 1
ATOM 1882 C C . SER A 1 242 ? -15.394 -20.353 20.975 1.00 88.75 242 SER A C 1
ATOM 1884 O O . SER A 1 242 ? -16.347 -20.297 21.746 1.00 88.75 242 SER A O 1
ATOM 1886 N N . MET A 1 243 ? -14.291 -19.620 21.160 1.00 83.44 243 MET A N 1
ATOM 1887 C CA . MET A 1 243 ? -14.070 -18.725 22.306 1.00 83.44 243 MET A CA 1
ATOM 1888 C C . MET A 1 243 ? -14.701 -17.350 22.069 1.00 83.44 243 MET A C 1
ATOM 1890 O O . MET A 1 243 ? -14.016 -16.345 22.031 1.00 83.44 243 MET A O 1
ATOM 1894 N N . PHE A 1 244 ? -16.005 -17.290 21.828 1.00 84.00 244 PHE A N 1
ATOM 1895 C CA . PHE A 1 244 ? -16.645 -16.095 21.271 1.00 84.00 244 PHE A CA 1
ATOM 1896 C C . PHE A 1 244 ? -16.454 -14.826 22.121 1.00 84.00 244 PHE A C 1
ATOM 1898 O O . PHE A 1 244 ? -15.992 -13.807 21.618 1.00 84.00 244 PHE A O 1
ATOM 1905 N N . MET A 1 245 ? -16.809 -14.889 23.406 1.00 87.25 245 MET A N 1
ATOM 1906 C CA . MET A 1 245 ? -16.732 -13.737 24.314 1.00 87.25 245 MET A CA 1
ATOM 1907 C C . MET A 1 245 ? -15.382 -13.673 25.029 1.00 87.25 245 MET A C 1
ATOM 1909 O O . MET A 1 245 ? -14.988 -12.613 25.495 1.00 87.25 245 MET A O 1
ATOM 1913 N N . GLU A 1 246 ? -14.682 -14.802 25.117 1.00 91.94 246 GLU A N 1
ATOM 1914 C CA . GLU A 1 246 ? -13.427 -14.961 25.846 1.00 91.94 246 GLU A CA 1
ATOM 1915 C C . GLU A 1 246 ? -12.187 -14.757 24.966 1.00 91.94 246 GLU A C 1
ATOM 1917 O O . GLU A 1 246 ? -11.075 -14.694 25.488 1.00 91.94 246 GLU A O 1
ATOM 1922 N N . TYR A 1 247 ? -12.344 -14.684 23.641 1.00 93.56 247 TYR A N 1
ATOM 1923 C CA . TYR A 1 247 ? -11.219 -14.478 22.738 1.00 93.56 247 TYR A CA 1
ATOM 1924 C C . TYR A 1 247 ? -10.636 -13.084 22.929 1.00 93.56 247 TYR A C 1
ATOM 1926 O O . TYR A 1 247 ? -11.347 -12.087 22.801 1.00 93.56 247 TYR A O 1
ATOM 1934 N N . ALA A 1 248 ? -9.336 -13.039 23.211 1.00 92.00 248 ALA A N 1
ATOM 1935 C CA . ALA A 1 248 ? -8.531 -11.830 23.181 1.00 92.00 248 ALA A CA 1
ATOM 1936 C C . ALA A 1 248 ? -7.927 -11.685 21.773 1.00 92.00 248 ALA A C 1
ATOM 1938 O O . ALA A 1 248 ? -7.043 -12.484 21.427 1.00 92.00 248 ALA A O 1
ATOM 1939 N N . PRO A 1 249 ? -8.404 -10.725 20.956 1.00 90.44 249 PRO A N 1
ATOM 1940 C CA . PRO A 1 249 ? -7.896 -10.530 19.605 1.00 90.44 249 PRO A CA 1
ATOM 1941 C C . PRO A 1 249 ? -6.393 -10.298 19.600 1.00 90.44 249 PRO A C 1
ATOM 1943 O O . PRO A 1 249 ? -5.846 -9.621 20.471 1.00 90.44 249 PRO A O 1
ATOM 1946 N N . GLN A 1 250 ? -5.730 -10.904 18.625 1.00 84.81 250 GLN A N 1
ATOM 1947 C CA . GLN A 1 250 ? -4.336 -10.641 18.333 1.00 84.81 250 GLN A CA 1
ATOM 1948 C C . GLN A 1 250 ? -4.243 -9.595 17.229 1.00 84.81 250 GLN A C 1
ATOM 1950 O O . GLN A 1 250 ? -5.149 -9.423 16.414 1.00 84.81 250 GLN A O 1
ATOM 1955 N N . ASP A 1 251 ? -3.113 -8.908 17.215 1.00 77.38 251 ASP A N 1
ATOM 1956 C CA . ASP A 1 251 ? -2.771 -7.982 16.149 1.00 77.38 251 ASP A CA 1
ATOM 1957 C C . ASP A 1 251 ? -2.835 -8.682 14.778 1.00 77.38 251 ASP A C 1
ATOM 1959 O O . ASP A 1 251 ? -2.349 -9.810 14.645 1.00 77.38 251 ASP A O 1
ATOM 1963 N N . LEU A 1 252 ? -3.427 -8.010 13.788 1.00 76.88 252 LEU A N 1
ATOM 1964 C CA . LEU A 1 252 ? -3.738 -8.493 12.433 1.00 76.88 252 LEU A CA 1
ATOM 1965 C C . LEU A 1 252 ? -4.816 -9.575 12.323 1.00 76.88 252 LEU A C 1
ATOM 1967 O O . LEU A 1 252 ? -5.012 -10.124 11.237 1.00 76.88 252 LEU A O 1
ATOM 1971 N N . ASP A 1 253 ? -5.530 -9.905 13.400 1.00 89.81 253 ASP A N 1
ATOM 1972 C CA . ASP A 1 253 ? -6.601 -10.887 13.280 1.00 89.81 253 ASP A CA 1
ATOM 1973 C C . ASP A 1 253 ? -7.688 -10.416 12.303 1.00 89.81 253 ASP A C 1
ATOM 1975 O O . ASP A 1 253 ? -8.214 -9.308 12.378 1.00 89.81 253 ASP A O 1
ATOM 1979 N N . GLN A 1 254 ? -8.081 -11.315 11.408 1.00 89.62 254 GLN A N 1
ATOM 1980 C CA . GLN A 1 254 ? -9.251 -11.179 10.554 1.00 89.62 254 GLN A CA 1
ATOM 1981 C C . GLN A 1 254 ? -10.395 -11.971 11.176 1.00 89.62 254 GLN A C 1
ATOM 1983 O O . GLN A 1 254 ? -10.455 -13.203 11.069 1.00 89.62 254 GLN A O 1
ATOM 1988 N N . ILE A 1 255 ? -11.297 -11.266 11.855 1.00 94.50 255 ILE A N 1
ATOM 1989 C CA . ILE A 1 255 ? -12.396 -11.867 12.606 1.00 94.50 255 ILE A CA 1
ATOM 1990 C C . ILE A 1 255 ? -13.697 -11.731 11.820 1.00 94.50 255 ILE A C 1
ATOM 1992 O O . ILE A 1 255 ? -14.194 -10.634 11.566 1.00 94.50 255 ILE A O 1
ATOM 1996 N N . LEU A 1 256 ? -14.279 -12.873 11.459 1.00 94.75 256 LEU A N 1
ATOM 1997 C CA . LEU A 1 256 ? -15.609 -12.966 10.868 1.00 94.75 256 LEU A CA 1
ATOM 1998 C C . LEU A 1 256 ? -16.574 -13.570 11.881 1.00 94.75 256 LEU A C 1
ATOM 2000 O O . LEU A 1 256 ? -16.354 -14.677 12.370 1.00 94.75 256 LEU A O 1
ATOM 2004 N N . ILE A 1 257 ? -17.700 -12.906 12.105 1.00 94.50 257 ILE A N 1
ATOM 2005 C CA . ILE A 1 257 ? -18.848 -13.479 12.807 1.00 94.50 257 ILE A CA 1
ATOM 2006 C C . ILE A 1 257 ? -19.987 -13.650 11.813 1.00 94.50 257 ILE A C 1
ATOM 2008 O O . ILE A 1 257 ? -20.424 -12.678 11.196 1.00 94.50 257 ILE A O 1
ATOM 2012 N N . THR A 1 258 ? -20.495 -14.872 11.656 1.00 93.94 258 THR A N 1
ATOM 2013 C CA . THR A 1 258 ? -21.601 -15.120 10.728 1.00 93.94 258 THR A CA 1
ATOM 2014 C C . THR A 1 258 ? -22.490 -16.307 11.089 1.00 93.94 258 THR A C 1
ATOM 2016 O O . THR A 1 258 ? -22.037 -17.284 11.679 1.00 93.94 258 THR A O 1
ATOM 2019 N N . ASP A 1 259 ? -23.768 -16.230 10.714 1.00 91.31 259 ASP A N 1
ATOM 2020 C CA . ASP A 1 259 ? -24.724 -17.348 10.697 1.00 91.31 259 ASP A CA 1
ATOM 2021 C C . ASP A 1 259 ? -24.867 -18.000 9.303 1.00 91.31 259 ASP A C 1
ATOM 2023 O O . ASP A 1 259 ? -25.680 -18.910 9.115 1.00 91.31 259 ASP A O 1
ATOM 2027 N N . GLY A 1 260 ? -24.074 -17.544 8.327 1.00 88.06 260 GLY A N 1
ATOM 2028 C CA . GLY A 1 260 ? -24.172 -17.920 6.922 1.00 88.06 260 GLY A CA 1
ATOM 2029 C C . GLY A 1 260 ? -22.834 -18.319 6.299 1.00 88.06 260 GLY A C 1
ATOM 2030 O O . GLY A 1 260 ? -22.094 -19.147 6.829 1.00 88.06 260 GLY A O 1
ATOM 2031 N N . ALA A 1 261 ? -22.565 -17.790 5.104 1.00 86.62 261 ALA A N 1
ATOM 2032 C CA . ALA A 1 261 ? -21.363 -18.113 4.345 1.00 86.62 261 ALA A CA 1
ATOM 2033 C C . ALA A 1 261 ? -20.106 -17.499 4.978 1.00 86.62 261 ALA A C 1
ATOM 2035 O O . ALA A 1 261 ? -20.142 -16.392 5.507 1.00 86.62 261 ALA A O 1
ATOM 2036 N N . ILE A 1 262 ? -18.977 -18.200 4.848 1.00 85.75 262 ILE A N 1
ATOM 2037 C CA . ILE A 1 262 ? -17.665 -17.667 5.220 1.00 85.75 262 ILE A CA 1
ATOM 2038 C C . ILE A 1 262 ? -17.233 -16.690 4.124 1.00 85.75 262 ILE A C 1
ATOM 2040 O O . ILE A 1 262 ? -17.094 -17.080 2.964 1.00 85.75 262 ILE A O 1
ATOM 2044 N N . ILE A 1 263 ? -17.050 -15.426 4.494 1.00 80.50 263 ILE A N 1
ATOM 2045 C CA . ILE A 1 263 ? -16.707 -14.322 3.594 1.00 80.50 263 ILE A CA 1
ATOM 2046 C C . ILE A 1 263 ? -15.345 -13.760 4.034 1.00 80.50 263 ILE A C 1
ATOM 2048 O O . ILE A 1 263 ? -15.103 -13.683 5.240 1.00 80.50 263 ILE A O 1
ATOM 2052 N N . PRO A 1 264 ? -14.450 -13.375 3.106 1.00 77.06 264 PRO A N 1
ATOM 2053 C CA . PRO A 1 264 ? -13.214 -12.684 3.461 1.00 77.06 264 PRO A CA 1
ATOM 2054 C C . PRO A 1 264 ? -13.479 -11.408 4.272 1.00 77.06 264 PRO A C 1
ATOM 2056 O O . PRO A 1 264 ? -14.429 -10.672 3.999 1.00 77.06 264 PRO A O 1
ATOM 2059 N N . VAL A 1 265 ? -12.629 -11.155 5.263 1.00 81.75 265 VAL A N 1
ATOM 2060 C CA . VAL A 1 265 ? -12.622 -9.921 6.059 1.00 81.75 265 VAL A CA 1
ATOM 2061 C C . VAL A 1 265 ? -11.561 -8.991 5.470 1.00 81.75 265 VAL A C 1
ATOM 2063 O O . VAL A 1 265 ? -10.587 -9.470 4.890 1.00 81.75 265 VAL A O 1
ATOM 2066 N N . ALA A 1 266 ? -11.765 -7.677 5.583 1.00 74.44 266 ALA A N 1
ATOM 2067 C CA . ALA A 1 266 ? -10.755 -6.693 5.203 1.00 74.44 266 ALA A CA 1
ATOM 2068 C C . ALA A 1 266 ? -9.440 -6.910 5.979 1.00 74.44 266 ALA A C 1
ATOM 2070 O O . ALA A 1 266 ? -9.436 -7.528 7.042 1.00 74.44 266 ALA A O 1
ATOM 2071 N N . ASP A 1 267 ? -8.344 -6.377 5.442 1.00 72.12 267 ASP A N 1
ATOM 2072 C CA . ASP A 1 267 ? -6.994 -6.426 6.026 1.00 72.12 267 ASP A CA 1
ATOM 2073 C C . ASP A 1 267 ? -6.483 -5.010 6.347 1.00 72.12 267 ASP A C 1
ATOM 2075 O O . ASP A 1 267 ? -5.318 -4.653 6.159 1.00 72.12 267 ASP A O 1
ATOM 2079 N N . ASP A 1 268 ? -7.393 -4.135 6.769 1.00 67.75 268 ASP A N 1
ATOM 2080 C CA . ASP A 1 268 ? -7.038 -2.747 7.051 1.00 67.75 268 ASP A CA 1
ATOM 2081 C C . ASP A 1 268 ? -6.137 -2.642 8.287 1.00 67.75 268 ASP A C 1
ATOM 2083 O O . ASP A 1 268 ? -5.339 -1.713 8.367 1.00 67.75 268 ASP A O 1
ATOM 2087 N N . ALA A 1 269 ? -6.183 -3.613 9.209 1.00 64.75 269 ALA A N 1
ATOM 2088 C CA . ALA A 1 269 ? -5.297 -3.690 10.371 1.00 64.75 269 ALA A CA 1
ATOM 2089 C C . ALA A 1 269 ? -3.819 -3.764 9.967 1.00 64.75 269 ALA A C 1
ATOM 2091 O O . ALA A 1 269 ? -2.966 -3.200 10.650 1.00 64.75 269 ALA A O 1
ATOM 2092 N N . CYS A 1 270 ? -3.507 -4.343 8.803 1.00 62.72 270 CYS A N 1
ATOM 2093 C CA . CYS A 1 270 ? -2.158 -4.329 8.240 1.00 62.72 270 CYS A CA 1
ATOM 2094 C C . CYS A 1 270 ? -1.633 -2.923 7.916 1.00 62.72 270 CYS A C 1
ATOM 2096 O O . CYS A 1 270 ? -0.432 -2.717 7.741 1.00 62.72 270 CYS A O 1
ATOM 2098 N N . ILE A 1 271 ? -2.497 -1.910 7.821 1.00 57.94 271 ILE A N 1
ATOM 2099 C CA . ILE A 1 271 ? -2.071 -0.507 7.717 1.00 57.94 271 ILE A CA 1
ATOM 2100 C C . ILE A 1 271 ? -1.434 -0.011 9.018 1.00 57.94 271 ILE A C 1
ATOM 2102 O O . ILE A 1 271 ? -0.566 0.859 8.950 1.00 57.94 271 ILE A O 1
ATOM 2106 N N . TYR A 1 272 ? -1.788 -0.600 10.158 1.00 55.81 272 TYR A N 1
ATOM 2107 C CA . TYR A 1 272 ? -1.522 -0.036 11.477 1.00 55.81 272 TYR A CA 1
ATOM 2108 C C . TYR A 1 272 ? -0.682 -0.940 12.403 1.00 55.81 272 TYR A C 1
ATOM 2110 O O . TYR A 1 272 ? -0.385 -0.541 13.522 1.00 55.81 272 TYR A O 1
ATOM 2118 N N . SER A 1 273 ? -0.230 -2.112 11.940 1.00 56.34 273 SER A N 1
ATOM 2119 C CA . SER A 1 273 ? 0.518 -3.095 12.747 1.00 56.34 273 SER A CA 1
ATOM 2120 C C . SER A 1 273 ? 2.003 -3.236 12.361 1.00 56.34 273 SER A C 1
ATOM 2122 O O . SER A 1 273 ? 2.347 -3.293 11.180 1.00 56.34 273 SER A O 1
ATOM 2124 N N . GLU A 1 274 ? 2.872 -3.408 13.374 1.00 50.38 274 GLU A N 1
ATOM 2125 C CA . GLU A 1 274 ? 4.311 -3.755 13.258 1.00 50.38 274 GLU A CA 1
ATOM 2126 C C . GLU A 1 274 ? 4.575 -5.149 12.692 1.00 50.38 274 GLU A C 1
ATOM 2128 O O . GLU A 1 274 ? 5.688 -5.456 12.270 1.00 50.38 274 GLU A O 1
ATOM 2133 N N . LYS A 1 275 ? 3.584 -6.038 12.767 1.00 50.22 275 LYS A N 1
ATOM 2134 C CA . LYS A 1 275 ? 3.755 -7.474 12.517 1.00 50.22 275 LYS A CA 1
ATOM 2135 C C . LYS A 1 275 ? 3.387 -7.870 11.095 1.00 50.22 275 LYS A C 1
ATOM 2137 O O . LYS A 1 275 ? 3.455 -9.054 10.759 1.00 50.22 275 LYS A O 1
ATOM 2142 N N . CYS A 1 276 ? 2.981 -6.909 10.267 1.00 52.78 276 CYS A N 1
ATOM 2143 C CA . CYS A 1 276 ? 2.571 -7.203 8.910 1.00 52.78 276 CYS A CA 1
ATOM 2144 C C . CYS A 1 276 ? 3.810 -7.474 8.034 1.00 52.78 276 CYS A C 1
ATOM 2146 O O . CYS A 1 276 ? 4.745 -6.674 8.081 1.00 52.78 276 CYS A O 1
ATOM 2148 N N . PRO A 1 277 ? 3.853 -8.554 7.220 1.00 44.53 277 PRO A N 1
ATOM 2149 C CA . PRO A 1 277 ? 5.084 -9.004 6.551 1.00 44.53 277 PRO A CA 1
ATOM 2150 C C . PRO A 1 277 ? 5.749 -8.002 5.588 1.00 44.53 277 PRO A C 1
ATOM 2152 O O . PRO A 1 277 ? 6.848 -8.265 5.106 1.00 44.53 277 PRO A O 1
ATOM 2155 N N . GLU A 1 278 ? 5.117 -6.862 5.297 1.00 52.69 278 GLU A N 1
ATOM 2156 C CA . GLU A 1 278 ? 5.578 -5.901 4.288 1.00 52.69 278 GLU A CA 1
ATOM 2157 C C . GLU A 1 278 ? 5.606 -4.440 4.766 1.00 52.69 278 GLU A C 1
ATOM 2159 O O . GLU A 1 278 ? 5.700 -3.524 3.947 1.00 52.69 278 GLU A O 1
ATOM 2164 N N . ARG A 1 279 ? 5.541 -4.166 6.077 1.00 46.59 279 ARG A N 1
ATOM 2165 C CA . ARG A 1 279 ? 5.550 -2.784 6.597 1.00 46.59 279 ARG A CA 1
ATOM 2166 C C . ARG A 1 279 ? 6.463 -2.646 7.811 1.00 46.59 279 ARG A C 1
ATOM 2168 O O . ARG A 1 279 ? 6.572 -3.557 8.618 1.00 46.59 279 ARG A O 1
ATOM 2175 N N . GLY A 1 280 ? 7.171 -1.517 7.883 1.00 46.00 280 GLY A N 1
ATOM 2176 C CA . GLY A 1 280 ? 7.980 -1.146 9.051 1.00 46.00 280 GLY A CA 1
ATOM 2177 C C . GLY A 1 280 ? 7.121 -0.769 10.270 1.00 46.00 280 GLY A C 1
ATOM 2178 O O . GLY A 1 280 ? 5.952 -1.123 10.348 1.00 46.00 280 GLY A O 1
ATOM 2179 N N . THR A 1 281 ? 7.690 -0.014 11.211 1.00 39.62 281 THR A N 1
ATOM 2180 C CA . THR A 1 281 ? 7.073 0.383 12.497 1.00 39.62 281 THR A CA 1
ATOM 2181 C C . THR A 1 281 ? 5.876 1.337 12.316 1.00 39.62 281 THR A C 1
ATOM 2183 O O . THR A 1 281 ? 6.167 2.430 11.859 1.00 39.62 281 THR A O 1
ATOM 2186 N N . PRO A 1 282 ? 4.606 1.015 12.658 1.00 38.84 282 PRO A N 1
ATOM 2187 C CA . PRO A 1 282 ? 3.315 1.679 12.379 1.00 38.84 282 PRO A CA 1
ATOM 2188 C C . PRO A 1 282 ? 3.165 3.081 13.015 1.00 38.84 282 PRO A C 1
ATOM 2190 O O . PRO A 1 282 ? 4.068 3.542 13.724 1.00 38.84 282 PRO A O 1
ATOM 2193 N N . PRO A 1 283 ? 2.085 3.840 12.725 1.00 40.25 283 PRO A N 1
ATOM 2194 C CA . PRO A 1 283 ? 1.964 5.205 13.218 1.00 40.25 283 PRO A CA 1
ATOM 2195 C C . PRO A 1 283 ? 1.634 5.192 14.716 1.00 40.25 283 PRO A C 1
ATOM 2197 O O . PRO A 1 283 ? 0.842 4.364 15.150 1.00 40.25 283 PRO A O 1
ATOM 2200 N N . PRO A 1 284 ? 2.123 6.161 15.510 1.00 45.72 284 PRO A N 1
ATOM 2201 C CA . PRO A 1 284 ? 1.403 6.630 16.677 1.00 45.72 284 PRO A CA 1
ATOM 2202 C C . PRO A 1 284 ? 0.053 7.155 16.202 1.00 45.72 284 PRO A C 1
ATOM 2204 O O . PRO A 1 284 ? -0.006 8.022 15.324 1.00 45.72 284 PRO A O 1
ATOM 2207 N N . GLU A 1 285 ? -1.017 6.620 16.767 1.00 42.78 285 GLU A N 1
ATOM 2208 C CA . GLU A 1 285 ? -2.364 7.098 16.503 1.00 42.78 285 GLU A CA 1
ATOM 2209 C C . GLU A 1 285 ? -2.623 8.390 17.271 1.00 42.78 285 GLU A C 1
ATOM 2211 O O . GLU A 1 285 ? -2.349 8.493 18.470 1.00 42.78 285 GLU A O 1
ATOM 2216 N N . GLU A 1 286 ? -3.157 9.396 16.578 1.00 41.72 286 GLU A N 1
ATOM 2217 C CA . GLU A 1 286 ? -3.656 10.611 17.212 1.00 41.72 286 GLU A CA 1
ATOM 2218 C C . GLU A 1 286 ? -4.947 10.278 17.971 1.00 41.72 286 GLU A C 1
ATOM 2220 O O . GLU A 1 286 ? -6.050 10.330 17.434 1.00 41.72 286 GLU A O 1
ATOM 2225 N N . CYS A 1 287 ? -4.807 9.904 19.242 1.00 38.53 287 CYS A N 1
ATOM 2226 C CA . CYS A 1 287 ? -5.943 9.710 20.132 1.00 38.53 287 CYS A CA 1
ATOM 2227 C C . CYS A 1 287 ? -6.619 11.059 20.424 1.00 38.53 287 CYS A C 1
ATOM 2229 O O . CYS A 1 287 ? -6.107 11.876 21.194 1.00 38.53 287 CYS A O 1
ATOM 2231 N N . VAL A 1 288 ? -7.815 11.264 19.871 1.00 30.28 288 VAL A N 1
ATOM 2232 C CA . VAL A 1 288 ? -8.796 12.212 20.408 1.00 30.28 288 VAL A CA 1
ATOM 2233 C C . VAL A 1 288 ? -9.644 11.448 21.418 1.00 30.28 288 VAL A 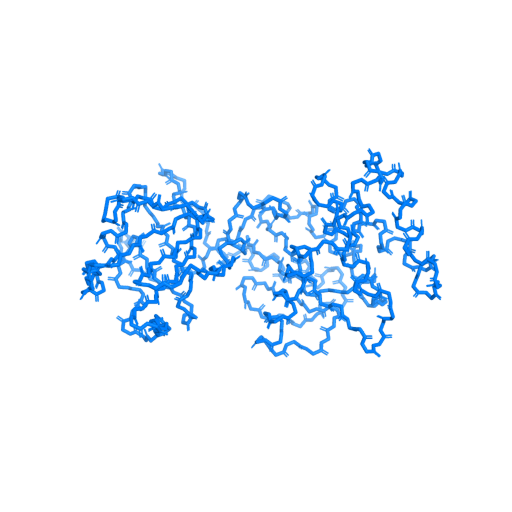C 1
ATOM 2235 O O . VAL A 1 288 ? -10.646 10.839 21.080 1.00 30.28 288 VAL A O 1
ATOM 2238 N N . GLY A 1 289 ? -9.203 11.457 22.672 1.00 27.56 289 GLY A N 1
ATOM 2239 C CA . GLY A 1 289 ? -9.897 10.784 23.765 1.00 27.56 289 GLY A CA 1
ATOM 2240 C C . GLY A 1 289 ? -9.126 10.910 25.069 1.00 27.56 289 GLY A C 1
ATOM 2241 O O . GLY A 1 289 ? -8.581 9.939 25.576 1.00 27.56 289 GLY A O 1
ATOM 2242 N N . GLY A 1 290 ? -9.035 12.124 25.613 1.00 26.53 290 GLY A N 1
ATOM 2243 C CA . GLY A 1 290 ? -8.622 12.277 27.004 1.00 26.53 290 GLY A CA 1
ATOM 2244 C C . GLY A 1 290 ? -9.643 11.617 27.937 1.00 26.53 290 GLY A C 1
ATOM 2245 O O . GLY A 1 290 ? -10.838 11.857 27.790 1.00 26.53 290 GLY A O 1
ATOM 2246 N N . LEU A 1 291 ? -9.187 10.862 28.939 1.00 29.03 291 LEU A N 1
ATOM 2247 C CA . LEU A 1 291 ? -9.048 11.356 30.318 1.00 29.03 291 LEU A CA 1
ATOM 2248 C C . LEU A 1 291 ? -8.698 10.226 31.302 1.00 29.03 291 LEU A C 1
ATOM 2250 O O . LEU A 1 291 ? -9.400 9.229 31.411 1.00 29.03 291 LEU A O 1
ATOM 2254 N N . GLY A 1 292 ? -7.656 10.495 32.093 1.00 27.09 292 GLY A N 1
ATOM 2255 C CA . GLY A 1 292 ? -7.207 9.754 33.276 1.00 27.09 292 GLY A CA 1
ATOM 2256 C C . GLY A 1 292 ? -5.979 10.438 33.901 1.00 27.09 292 GLY A C 1
ATOM 2257 O O . GLY A 1 292 ? -4.958 9.793 34.073 1.00 27.09 292 GLY A O 1
ATOM 2258 N N . THR A 1 293 ? -6.104 11.762 34.084 1.00 31.84 293 THR A N 1
ATOM 2259 C CA . THR A 1 293 ? -5.218 12.850 34.592 1.00 31.84 293 THR A CA 1
ATOM 2260 C C . THR A 1 293 ? -3.964 12.480 35.410 1.00 31.84 293 THR A C 1
ATOM 2262 O O . THR A 1 293 ? -3.982 11.520 36.162 1.00 31.84 293 THR A O 1
ATOM 2265 N N . ASP A 1 294 ? -2.873 13.256 35.331 1.00 25.77 294 ASP A N 1
ATOM 2266 C CA . ASP A 1 294 ? -2.761 14.504 36.113 1.00 25.77 294 ASP A CA 1
ATOM 2267 C C . ASP A 1 294 ? -2.530 15.796 35.306 1.00 25.77 294 ASP A C 1
ATOM 2269 O O . ASP A 1 294 ? -1.620 15.913 34.486 1.00 25.77 294 ASP A O 1
ATOM 2273 N N . CYS A 1 295 ? -3.354 16.802 35.616 1.00 43.72 295 CYS A N 1
ATOM 2274 C CA . CYS A 1 295 ? -2.978 18.205 35.502 1.00 43.72 295 CYS A CA 1
ATOM 2275 C C . CYS A 1 295 ? -2.289 18.582 36.816 1.00 43.72 295 CYS A C 1
ATOM 2277 O O . CYS A 1 295 ? -2.963 18.560 37.844 1.00 43.72 295 CYS A O 1
ATOM 2279 N N . GLU A 1 296 ? -1.022 18.987 36.794 1.00 31.98 296 GLU A N 1
ATOM 2280 C CA . GLU A 1 296 ? -0.447 19.754 37.904 1.00 31.98 296 GLU A CA 1
ATOM 2281 C C . GLU A 1 296 ? 0.324 20.974 37.371 1.00 31.98 296 GLU A C 1
ATOM 2283 O O . GLU A 1 296 ? 1.247 20.834 36.569 1.00 31.98 296 GLU A O 1
ATOM 2288 N N . ASP A 1 297 ? -0.191 22.133 37.808 1.00 37.38 297 ASP A N 1
ATOM 2289 C CA . ASP A 1 297 ? 0.255 23.542 37.818 1.00 37.38 297 ASP A CA 1
ATOM 2290 C C . ASP A 1 297 ? 1.287 24.074 36.800 1.00 37.38 297 ASP A C 1
ATOM 2292 O O . ASP A 1 297 ? 2.505 23.804 36.920 1.00 37.38 297 ASP A O 1
#

Foldseek 3Di:
DEKEWAAFLLDVVRLVCVVLVVVLCVVCVVQYKYHYFYAHPCVVFVCRLLLLLLLVLVLVVLCNPVSSCCSSVCSVVQRPDPVNLVVSLVSCVVVVHPSVSSSVSSPDPVSVVRNVVSNVVCVVVVNDDPTWMDDLNHTDDPAPGNVSVNVVNVVSSVPFDDPDPDDPFPKAKEFEWEAEPNDTDQCLDPLQAPLDPAWGDDDSRRTMIIGRDPQQWPLNSQVSSVDDQPQKWKDWPNHTDPCHGRDDDGHQTFIYIYNDDDDGGDRCSLQADCPNSPMHHGGRHPDPDDDDDDDDD